Protein AF-A0A353E7Z7-F1 (afdb_monomer_lite)

Foldseek 3Di:
DAPLLLVLVQLLPPVNLVCLADDNNLVCCQPPDDPSCADDVLLLVLQFAPQDGDDPVCLQAFDDDPSNVPGGGHSVSSVSSNVNRVSNNVLVVLLQCVLAPPPRPVVSVVSCVVVVPDSAPPPDPHRPNRLLVQACHPPHPHVHVLVSLLCCLPVQLLVLLCCLQCPQLNCCQVVVPVPSHPSRRNLCRLVVSLVSLVVSVQQQQQHDPPPVNGDNCPGVLVVCVVVVVPCSVQLVVLSVQLNVLSVVCCVPVVGCVVCSNPPSSVSSSVSSVSNSVSSVVSSVVSNPDD

Sequence (290 aa):
PLDADGLATALSNSAQVAKLDGEDGIAYASGKLGQELLGFHGIEFIIFRDGQNRTIEALRGNETDEAFAGKTVTGKEELIYATAVAGDLRDKCWQMEVSWNEDAPQAHIDRVEELELPYTVNGGEKSYGQNMLLASKAGSTYATWAEVMSTILISSCQNISNEVANVKIGNPYSGDDPNYIESPYSHMSFVDFKDNIISIQNSLYGGRDENGARNENKSIIKYMKDHNYENVTALETSLKEAIAALENCQSQLGSFVGHTTDALVGTAQTKVKALDTQLTLAGNWFATQK

Radius of gyration: 21.74 Å; chains: 1; bounding box: 56×40×59 Å

pLDDT: mean 96.31, std 3.32, range [74.69, 98.94]

Secondary structure (DSSP, 8-state):
---HHHHHHHHT-HHHHHHHSSTTHHHHHHHHS-GGGSSHHHHHHHHEETTEEPPHHHHHSB--SGGGTT---BHHHHHHHHHHHHHHHHHHHHHHHHHH-TT--HHHHHHHHHTT---BGGGSS-BHHHHHHTTTSTT-S-SSHHHHHHIIIIIIIIHHHHHIIIIITHHHHHTSSTT--SSTTTT-HHHHHHHHHHHHHHHHHTS-SGGG---GGGSHHHHHHHTT-TTHHHHHHHHHHHHHHHHHHHHHHS-STT-TT-HHHHHHHHHHHHHHHHHHHHHHHHTT--

Structure (mmCIF, N/CA/C/O backbone):
data_AF-A0A353E7Z7-F1
#
_entry.id   AF-A0A353E7Z7-F1
#
loop_
_atom_site.group_PDB
_atom_site.id
_atom_site.type_symbol
_atom_site.label_atom_id
_atom_site.label_alt_id
_atom_site.label_comp_id
_atom_site.label_asym_id
_atom_site.label_entity_id
_atom_site.label_seq_id
_atom_site.pdbx_PDB_ins_code
_atom_site.Cartn_x
_atom_site.Cartn_y
_atom_site.Cartn_z
_atom_site.occupancy
_atom_site.B_iso_or_equiv
_atom_site.auth_seq_id
_atom_site.auth_comp_id
_atom_site.auth_asym_id
_atom_site.auth_atom_id
_atom_site.pdbx_PDB_model_num
ATOM 1 N N . PRO A 1 1 ? -5.725 6.416 5.449 1.00 82.12 1 PRO A N 1
ATOM 2 C CA . PRO A 1 1 ? -6.214 6.451 6.850 1.00 82.12 1 PRO A CA 1
ATOM 3 C C . PRO A 1 1 ? -7.743 6.369 6.929 1.00 82.12 1 PRO A C 1
ATOM 5 O O . PRO A 1 1 ? -8.418 6.686 5.954 1.00 82.12 1 PRO A O 1
ATOM 8 N N . LEU A 1 2 ? -8.257 5.919 8.074 1.00 94.56 2 LEU A N 1
ATOM 9 C CA . LEU A 1 2 ? -9.687 5.837 8.380 1.00 94.56 2 LEU A CA 1
ATOM 10 C C . LEU A 1 2 ? -10.268 7.229 8.678 1.00 94.56 2 LEU A C 1
ATOM 12 O O . LEU A 1 2 ? -9.681 7.976 9.458 1.00 94.56 2 LEU A O 1
ATOM 16 N N . ASP A 1 3 ? -11.452 7.534 8.142 1.00 95.06 3 ASP A N 1
ATOM 17 C CA . ASP A 1 3 ? -12.286 8.635 8.646 1.00 95.06 3 ASP A CA 1
ATOM 18 C C . ASP A 1 3 ? -13.020 8.178 9.921 1.00 95.06 3 ASP A C 1
ATOM 20 O O . ASP A 1 3 ? -14.112 7.606 9.867 1.00 95.06 3 ASP A O 1
ATOM 24 N N . ALA A 1 4 ? -12.389 8.373 11.084 1.00 95.44 4 ALA A N 1
ATOM 25 C CA . ALA A 1 4 ? -12.925 7.917 12.368 1.00 95.44 4 ALA A CA 1
ATOM 26 C C . ALA A 1 4 ? -14.226 8.646 12.757 1.00 95.44 4 ALA A C 1
ATOM 28 O O . ALA A 1 4 ? -15.137 8.028 13.315 1.00 95.44 4 ALA A O 1
ATOM 29 N N . ASP A 1 5 ? -14.362 9.930 12.416 1.00 95.62 5 ASP A N 1
ATOM 30 C CA . ASP A 1 5 ? -15.580 10.710 12.661 1.00 95.62 5 ASP A CA 1
ATOM 31 C C . ASP A 1 5 ? -16.736 10.252 11.761 1.00 95.62 5 ASP A C 1
ATOM 33 O O . ASP A 1 5 ? -17.885 10.117 12.215 1.00 95.62 5 ASP A O 1
ATOM 37 N N . GLY A 1 6 ? -16.436 9.965 10.492 1.00 96.56 6 GLY A N 1
ATOM 38 C CA . GLY A 1 6 ? -17.363 9.341 9.554 1.00 96.56 6 GLY A CA 1
ATOM 39 C C . GLY A 1 6 ? -17.794 7.954 10.013 1.00 96.56 6 GLY A C 1
ATOM 40 O O . GLY A 1 6 ? -18.990 7.648 9.987 1.00 96.56 6 GLY A O 1
ATOM 41 N N . LEU A 1 7 ? -16.863 7.141 10.524 1.00 97.75 7 LEU A N 1
ATOM 42 C CA . LEU A 1 7 ? -17.169 5.832 11.100 1.00 97.75 7 LEU A CA 1
ATOM 43 C C . LEU A 1 7 ? -18.093 5.972 12.312 1.00 97.75 7 LEU A C 1
ATOM 45 O O . LEU A 1 7 ? -19.133 5.318 12.379 1.00 97.75 7 LEU A O 1
ATOM 49 N N . ALA A 1 8 ? -17.772 6.871 13.240 1.00 97.81 8 ALA A N 1
ATOM 50 C CA . ALA A 1 8 ? -18.594 7.121 14.416 1.00 97.81 8 ALA A CA 1
ATOM 51 C C . ALA A 1 8 ? -20.014 7.579 14.040 1.00 97.81 8 ALA A C 1
ATOM 53 O O . ALA A 1 8 ? -21.009 7.153 14.636 1.00 97.81 8 ALA A O 1
ATOM 54 N N . THR A 1 9 ? -20.129 8.417 13.010 1.00 97.00 9 THR A N 1
ATOM 55 C CA . THR A 1 9 ? -21.418 8.841 12.449 1.00 97.00 9 THR A CA 1
ATOM 56 C C . THR A 1 9 ? -22.180 7.663 11.840 1.00 97.00 9 THR A C 1
ATOM 58 O O . THR A 1 9 ? -23.355 7.472 12.151 1.00 97.00 9 THR A O 1
ATOM 61 N N . ALA A 1 10 ? -21.514 6.836 11.035 1.00 96.50 10 ALA A N 1
ATOM 62 C CA . ALA A 1 10 ? -22.099 5.654 10.410 1.00 96.50 10 ALA A CA 1
ATOM 63 C C . ALA A 1 10 ? -22.615 4.632 11.439 1.00 96.50 10 ALA A C 1
ATOM 65 O O . ALA A 1 10 ? -23.737 4.143 11.302 1.00 96.50 10 ALA A O 1
ATOM 66 N N . LEU A 1 11 ? -21.827 4.330 12.476 1.00 98.00 11 LEU A N 1
ATOM 67 C CA . LEU A 1 11 ? -22.161 3.294 13.460 1.00 98.00 11 LEU A CA 1
ATOM 68 C C . LEU A 1 11 ? -23.167 3.750 14.519 1.00 98.00 11 LEU A C 1
ATOM 70 O O . LEU A 1 11 ? -23.888 2.925 15.067 1.00 98.00 11 LEU A O 1
ATOM 74 N N . SER A 1 12 ? -23.287 5.056 14.769 1.00 97.12 12 SER A N 1
ATOM 75 C CA . SER A 1 12 ? -24.351 5.593 15.635 1.00 97.12 12 SER A CA 1
ATOM 76 C C . SER A 1 12 ? -25.742 5.582 14.983 1.00 97.12 12 SER A C 1
ATOM 78 O O . SER A 1 12 ? -26.753 5.802 15.656 1.00 97.12 12 SER A O 1
ATOM 80 N N . ASN A 1 13 ? -25.823 5.303 13.679 1.00 96.94 13 ASN A N 1
ATOM 81 C CA . ASN A 1 13 ? -27.078 5.150 12.958 1.00 96.94 13 ASN A CA 1
ATOM 82 C C . ASN A 1 13 ? -27.521 3.678 12.948 1.00 96.94 13 ASN A C 1
ATOM 84 O O . ASN A 1 13 ? -27.130 2.892 12.084 1.00 96.94 13 ASN A O 1
ATOM 88 N N . SER A 1 14 ? -28.415 3.315 13.869 1.00 96.00 14 SER A N 1
ATOM 89 C CA . SER A 1 14 ? -28.907 1.936 14.011 1.00 96.00 14 SER A CA 1
ATOM 90 C C . SER A 1 14 ? -29.579 1.376 12.751 1.00 96.00 14 SER A C 1
ATOM 92 O O . SER A 1 14 ? -29.491 0.176 12.491 1.00 96.00 14 SER A O 1
ATOM 94 N N . ALA A 1 15 ? -30.213 2.220 11.930 1.00 96.00 15 ALA A N 1
ATOM 95 C CA . ALA A 1 15 ? -30.806 1.782 10.668 1.00 96.00 15 ALA A CA 1
ATOM 96 C C . ALA A 1 15 ? -29.734 1.392 9.642 1.00 96.00 15 ALA A C 1
ATOM 98 O O . ALA A 1 15 ? -29.936 0.451 8.879 1.00 96.00 15 ALA A O 1
ATOM 99 N N . GLN A 1 16 ? -28.600 2.095 9.637 1.00 96.12 16 GLN A N 1
ATOM 100 C CA . GLN A 1 16 ? -27.455 1.761 8.797 1.00 96.12 16 GLN A CA 1
ATOM 101 C C . GLN A 1 16 ? -26.751 0.497 9.292 1.00 96.12 16 GLN A C 1
ATOM 103 O O . GLN A 1 16 ? -26.474 -0.387 8.485 1.00 96.12 16 GLN A O 1
ATOM 108 N N . VAL A 1 17 ? -26.533 0.358 10.603 1.00 97.69 17 VAL A N 1
ATOM 109 C CA . VAL A 1 17 ? -25.951 -0.869 11.171 1.00 97.69 17 VAL A CA 1
ATOM 110 C C . VAL A 1 17 ? -26.818 -2.088 10.854 1.00 97.69 17 VAL A C 1
ATOM 112 O O . VAL A 1 17 ? -26.302 -3.115 10.428 1.00 97.69 17 VAL A O 1
ATOM 115 N N . ALA A 1 18 ? -28.145 -1.965 10.944 1.00 97.25 18 ALA A N 1
ATOM 116 C CA . ALA A 1 18 ? -29.062 -3.043 10.577 1.00 97.25 18 ALA A CA 1
ATOM 117 C C . ALA A 1 18 ? -28.983 -3.455 9.093 1.00 97.25 18 ALA A C 1
ATOM 119 O O . ALA A 1 18 ? -29.421 -4.547 8.750 1.00 97.25 18 ALA A O 1
ATOM 120 N N . LYS A 1 19 ? -28.461 -2.599 8.203 1.00 97.56 19 LYS A N 1
ATOM 121 C CA . LYS A 1 19 ? -28.214 -2.942 6.792 1.00 97.56 19 LYS A CA 1
ATOM 122 C C . LYS A 1 19 ? -26.870 -3.624 6.558 1.00 97.56 19 LYS A C 1
ATOM 124 O O . LYS A 1 19 ? -26.717 -4.293 5.545 1.00 97.56 19 LYS A O 1
ATOM 129 N N . LEU A 1 20 ? -25.921 -3.437 7.471 1.00 97.94 20 LEU A N 1
ATOM 130 C CA . LEU A 1 20 ? -24.639 -4.139 7.476 1.00 97.94 20 LEU A CA 1
ATOM 131 C C . LEU A 1 20 ? -24.757 -5.538 8.105 1.00 97.94 20 LEU A C 1
ATOM 133 O O . LEU A 1 20 ? -23.896 -6.379 7.870 1.00 97.94 20 LEU A O 1
ATOM 137 N N . ASP A 1 21 ? -25.803 -5.790 8.895 1.00 97.12 21 ASP A N 1
ATOM 138 C CA . ASP A 1 21 ? -26.049 -7.076 9.550 1.00 97.12 21 ASP A CA 1
ATOM 139 C C . ASP A 1 21 ? -26.735 -8.074 8.598 1.00 97.12 21 ASP A C 1
ATOM 141 O O . ASP A 1 21 ? -27.801 -7.796 8.045 1.00 97.12 21 ASP A O 1
ATOM 145 N N . GLY A 1 22 ? -26.144 -9.259 8.431 1.00 90.00 22 GLY A N 1
ATOM 146 C CA . GLY A 1 22 ? -26.704 -10.356 7.633 1.00 90.00 22 GLY A CA 1
ATOM 147 C C . GLY A 1 22 ? -26.148 -10.498 6.209 1.00 90.00 22 GLY A C 1
ATOM 148 O O . GLY A 1 22 ? -25.095 -9.966 5.867 1.00 90.00 22 GLY A O 1
ATOM 149 N N . GLU A 1 23 ? -26.855 -11.282 5.386 1.00 84.38 23 GLU A N 1
ATOM 150 C CA . GLU A 1 23 ? -26.388 -11.765 4.070 1.00 84.38 23 GLU A CA 1
ATOM 151 C C . GLU A 1 23 ? -26.101 -10.633 3.066 1.00 84.38 23 GLU A C 1
ATOM 153 O O . GLU A 1 23 ? -25.132 -10.710 2.312 1.00 84.38 23 GLU A O 1
ATOM 158 N N . ASP A 1 24 ? -26.874 -9.543 3.118 1.00 93.94 24 ASP A N 1
ATOM 159 C CA . ASP A 1 24 ? -26.710 -8.374 2.240 1.00 93.94 24 ASP A CA 1
ATOM 160 C C . ASP A 1 24 ? -25.662 -7.365 2.749 1.00 93.94 24 ASP A C 1
ATOM 162 O O . ASP A 1 24 ? -25.391 -6.358 2.087 1.00 93.94 24 ASP A O 1
ATOM 166 N N . GLY A 1 25 ? -25.057 -7.610 3.918 1.00 97.50 25 GLY A N 1
ATOM 167 C CA . GLY A 1 25 ? -24.170 -6.656 4.585 1.00 97.50 25 GLY A CA 1
ATOM 168 C C . GLY A 1 25 ? -22.959 -6.262 3.741 1.00 97.50 25 GLY A C 1
ATOM 169 O O . GLY A 1 25 ? -22.608 -5.085 3.666 1.00 97.50 25 GLY A O 1
ATOM 170 N N . ILE A 1 26 ? -22.370 -7.229 3.031 1.00 97.56 26 ILE A N 1
ATOM 171 C CA . ILE A 1 26 ? -21.227 -7.009 2.130 1.00 97.56 26 ILE A CA 1
ATOM 172 C C . ILE A 1 26 ? -21.622 -6.089 0.968 1.00 97.56 26 ILE A C 1
ATOM 174 O O . ILE A 1 26 ? -20.922 -5.120 0.671 1.00 97.56 26 ILE A O 1
ATOM 178 N N . ALA A 1 27 ? -22.770 -6.352 0.336 1.00 96.75 27 ALA A N 1
ATOM 179 C CA . ALA A 1 27 ? -23.267 -5.543 -0.774 1.00 96.75 27 ALA A CA 1
ATOM 180 C C . ALA A 1 27 ? -23.609 -4.116 -0.317 1.00 96.75 27 ALA A C 1
ATOM 182 O O . ALA A 1 27 ? -23.328 -3.145 -1.026 1.00 96.75 27 ALA A O 1
ATOM 183 N N . TYR A 1 28 ? -24.171 -3.972 0.888 1.00 97.50 28 TYR A N 1
ATOM 184 C CA . TYR A 1 28 ? -24.410 -2.661 1.479 1.00 97.50 28 TYR A CA 1
ATOM 185 C C . TYR A 1 28 ? -23.098 -1.920 1.757 1.00 97.50 28 TYR A C 1
ATOM 187 O O . TYR A 1 28 ? -22.987 -0.751 1.392 1.00 97.50 28 TYR A O 1
ATOM 195 N N . ALA A 1 29 ? -22.099 -2.585 2.349 1.00 97.44 29 ALA A N 1
ATOM 196 C CA . ALA A 1 29 ? -20.786 -1.995 2.595 1.00 97.44 29 ALA A CA 1
ATOM 197 C C . ALA A 1 29 ? -20.173 -1.464 1.290 1.00 97.44 29 ALA A C 1
ATOM 199 O O . ALA A 1 29 ? -19.931 -0.263 1.173 1.00 97.44 29 ALA A O 1
ATOM 200 N N . SER A 1 30 ? -20.050 -2.331 0.281 1.00 95.44 30 SER A N 1
ATOM 201 C CA . SER A 1 30 ? -19.449 -2.007 -1.018 1.00 95.44 30 SER A CA 1
ATOM 202 C C . SER A 1 30 ? -20.174 -0.876 -1.758 1.00 95.44 30 SER A C 1
ATOM 204 O O . SER A 1 30 ? -19.553 -0.019 -2.384 1.00 95.44 30 SER A O 1
ATOM 206 N N . GLY A 1 31 ? -21.511 -0.863 -1.701 1.00 95.25 31 GLY A N 1
ATOM 207 C CA . GLY A 1 31 ? -22.334 0.046 -2.499 1.00 95.25 31 GLY A CA 1
ATOM 208 C C . GLY A 1 31 ? -22.771 1.336 -1.802 1.00 95.25 31 GLY A C 1
ATOM 209 O O . GLY A 1 31 ? -23.352 2.200 -2.472 1.00 95.25 31 GLY A O 1
ATOM 210 N N . LYS A 1 32 ? -22.603 1.454 -0.474 1.00 96.25 32 LYS A N 1
ATOM 211 C CA . LYS A 1 32 ? -23.169 2.563 0.323 1.00 96.25 32 LYS A CA 1
ATOM 212 C C . LYS A 1 32 ? -22.214 3.206 1.317 1.00 96.25 32 LYS A C 1
ATOM 214 O O . LYS A 1 32 ? -22.482 4.345 1.698 1.00 96.25 32 LYS A O 1
ATOM 219 N N . LEU A 1 33 ? -21.148 2.535 1.746 1.00 96.25 33 LEU A N 1
ATOM 220 C CA . LEU A 1 33 ? -20.145 3.187 2.583 1.00 96.25 33 LEU A CA 1
ATOM 221 C C . LEU A 1 33 ? -19.211 4.050 1.729 1.00 96.25 33 LEU A C 1
ATOM 223 O O . LEU A 1 33 ? -18.959 3.762 0.559 1.00 96.25 33 LEU A O 1
ATOM 227 N N . GLY A 1 34 ? -18.715 5.138 2.320 1.00 94.62 34 GLY A N 1
ATOM 228 C CA . GLY A 1 34 ? -17.647 5.929 1.713 1.00 94.62 34 GLY A CA 1
ATOM 229 C C . GLY A 1 34 ? -16.343 5.130 1.666 1.00 94.62 34 GLY A C 1
ATOM 230 O O . GLY A 1 34 ? -16.116 4.273 2.516 1.00 94.62 34 GLY A O 1
ATOM 231 N N . GLN A 1 35 ? -15.475 5.434 0.697 1.00 93.31 35 GLN A N 1
ATOM 232 C CA . GLN A 1 35 ? -14.187 4.743 0.526 1.00 93.31 35 GLN A CA 1
ATOM 233 C C . GLN A 1 35 ? -13.310 4.793 1.786 1.00 93.31 35 GLN A C 1
ATOM 235 O O . GLN A 1 35 ? -12.654 3.814 2.119 1.00 93.31 35 GLN A O 1
ATOM 240 N N . GLU A 1 36 ? -13.360 5.895 2.533 1.00 94.31 36 GLU A N 1
ATOM 241 C CA . GLU A 1 36 ? -12.603 6.084 3.780 1.00 94.31 36 GLU A CA 1
ATOM 242 C C . GLU A 1 36 ? -13.131 5.236 4.952 1.00 94.31 36 GLU A C 1
ATOM 244 O O . GLU A 1 36 ? -12.485 5.172 5.995 1.00 94.31 36 GLU A O 1
ATOM 249 N N . LEU A 1 37 ? -14.278 4.563 4.779 1.00 96.81 37 LEU A N 1
ATOM 250 C CA . LEU A 1 37 ? -14.883 3.632 5.739 1.00 96.81 37 LEU A CA 1
ATOM 251 C C . LEU A 1 37 ? -14.766 2.166 5.289 1.00 96.81 37 LEU A C 1
ATOM 253 O O . LEU A 1 37 ? -15.407 1.299 5.883 1.00 96.81 37 LEU A O 1
ATOM 257 N N . LEU A 1 38 ? -14.017 1.878 4.226 1.00 96.62 38 LEU A N 1
ATOM 258 C CA . LEU A 1 38 ? -13.800 0.528 3.709 1.00 96.62 38 LEU A CA 1
ATOM 259 C C . LEU A 1 38 ? -12.337 0.100 3.888 1.00 96.62 38 LEU A C 1
ATOM 261 O O . LEU A 1 38 ? -11.459 0.888 4.237 1.00 96.62 38 LEU A O 1
ATOM 265 N N . GLY A 1 39 ? -12.073 -1.179 3.630 1.00 95.50 39 GLY A N 1
ATOM 266 C CA . GLY A 1 39 ? -10.724 -1.732 3.620 1.00 95.50 39 GLY A CA 1
ATOM 267 C C . GLY A 1 39 ? -10.106 -1.937 5.005 1.00 95.50 39 GLY A C 1
ATOM 268 O O . GLY A 1 39 ? -10.794 -2.128 6.008 1.00 95.50 39 GLY A O 1
ATOM 269 N N . PHE A 1 40 ? -8.773 -1.964 5.039 1.00 97.25 40 PHE A N 1
ATOM 270 C CA . PHE A 1 40 ? -8.005 -2.436 6.192 1.00 97.25 40 PHE A CA 1
ATOM 271 C C . PHE A 1 40 ? -8.193 -1.587 7.451 1.00 97.25 40 PHE A C 1
ATOM 273 O O . PHE A 1 40 ? -8.400 -2.154 8.517 1.00 97.25 40 PHE A O 1
ATOM 280 N N . HIS A 1 41 ? -8.152 -0.256 7.351 1.00 96.75 41 HIS A N 1
ATOM 281 C CA . HIS A 1 41 ? -8.069 0.608 8.538 1.00 96.75 41 HIS A CA 1
ATOM 282 C C . HIS A 1 41 ? -9.344 0.628 9.383 1.00 96.75 41 HIS A C 1
ATOM 284 O O . HIS A 1 41 ? -9.269 0.740 10.603 1.00 96.75 41 HIS A O 1
ATOM 290 N N . GLY A 1 42 ? -10.513 0.470 8.755 1.00 96.94 42 GLY A N 1
ATOM 291 C CA . GLY A 1 42 ? -11.764 0.289 9.488 1.00 96.94 42 GLY A CA 1
ATOM 292 C C . GLY A 1 42 ? -11.721 -0.974 10.343 1.00 96.94 42 GLY A C 1
ATOM 293 O O . GLY A 1 42 ? -11.993 -0.926 11.535 1.00 96.94 42 GLY A O 1
ATOM 294 N N . ILE A 1 43 ? -11.298 -2.097 9.757 1.00 98.25 43 ILE A N 1
ATOM 295 C CA . ILE A 1 43 ? -11.145 -3.373 10.470 1.00 98.25 43 ILE A CA 1
ATOM 296 C C . ILE A 1 43 ? -10.061 -3.257 11.551 1.00 98.25 43 ILE A C 1
ATOM 298 O O . ILE A 1 43 ? -10.265 -3.722 12.670 1.00 98.25 43 ILE A O 1
ATOM 302 N N . GLU A 1 44 ? -8.939 -2.611 11.230 1.00 98.31 44 GLU A N 1
ATOM 303 C CA . GLU A 1 44 ? -7.829 -2.346 12.144 1.00 98.31 44 GLU A CA 1
ATOM 304 C C . GLU A 1 44 ? -8.303 -1.615 13.406 1.00 98.31 44 GLU A C 1
ATOM 306 O O . GLU A 1 44 ? -8.011 -2.078 14.504 1.00 98.31 44 GLU A O 1
ATOM 311 N N . PHE A 1 45 ? -9.093 -0.545 13.266 1.00 97.81 45 PHE A N 1
ATOM 312 C CA . PHE A 1 45 ? -9.685 0.192 14.391 1.00 97.81 45 PHE A CA 1
ATOM 313 C C . PHE A 1 45 ? -10.548 -0.704 15.292 1.00 97.81 45 PHE A C 1
ATOM 315 O O . PHE A 1 45 ? -10.511 -0.602 16.522 1.00 97.81 45 PHE A O 1
ATOM 322 N N . ILE A 1 46 ? -11.339 -1.606 14.695 1.00 97.94 46 ILE A N 1
ATOM 323 C CA . ILE A 1 46 ? -12.224 -2.489 15.466 1.00 97.94 46 ILE A CA 1
ATOM 324 C C . ILE A 1 46 ? -11.435 -3.548 16.248 1.00 97.94 46 ILE A C 1
ATOM 326 O O . ILE A 1 46 ? -11.872 -3.954 17.324 1.00 97.94 46 ILE A O 1
ATOM 330 N N . ILE A 1 47 ? -10.283 -4.012 15.750 1.00 97.81 47 ILE A N 1
ATOM 331 C CA . ILE A 1 47 ? -9.565 -5.147 16.361 1.00 97.81 47 ILE A CA 1
ATOM 332 C C . ILE A 1 47 ? -8.262 -4.766 17.078 1.00 97.81 47 ILE A C 1
ATOM 334 O O . ILE A 1 47 ? -7.782 -5.562 17.887 1.00 97.81 47 ILE A O 1
ATOM 338 N N . PHE A 1 48 ? -7.721 -3.566 16.858 1.00 98.25 48 PHE A N 1
ATOM 339 C CA . PHE A 1 48 ? -6.506 -3.061 17.503 1.00 98.25 48 PHE A CA 1
ATOM 340 C C . PHE A 1 48 ? -6.732 -1.726 18.219 1.00 98.25 48 PHE A C 1
ATOM 342 O O . PHE A 1 48 ? -7.583 -0.922 17.849 1.00 98.25 48 PHE A O 1
ATOM 349 N N . ARG A 1 49 ? -5.959 -1.497 19.280 1.00 96.75 49 ARG A N 1
ATOM 350 C CA . ARG A 1 49 ? -5.856 -0.221 19.990 1.00 96.75 49 ARG A CA 1
ATOM 351 C C . ARG A 1 49 ? -4.460 -0.105 20.589 1.00 96.75 49 ARG A C 1
ATOM 353 O O . ARG A 1 49 ? -3.997 -1.047 21.231 1.00 96.75 49 ARG A O 1
ATOM 360 N N . ASP A 1 50 ? -3.806 1.034 20.385 1.00 95.06 50 ASP A N 1
ATOM 361 C CA . ASP A 1 50 ? -2.486 1.357 20.946 1.00 95.06 50 ASP A CA 1
ATOM 362 C C . ASP A 1 50 ? -1.422 0.266 20.705 1.00 95.06 50 ASP A C 1
ATOM 364 O O . ASP A 1 50 ? -0.626 -0.082 21.583 1.00 95.06 50 ASP A O 1
ATOM 368 N N . GLY A 1 51 ? -1.427 -0.324 19.507 1.00 96.50 51 GLY A N 1
ATOM 369 C CA . GLY A 1 51 ? -0.490 -1.374 19.111 1.00 96.50 51 GLY A CA 1
ATOM 370 C C . GLY A 1 51 ? -0.769 -2.748 19.720 1.00 96.50 51 GLY A C 1
ATOM 371 O O . GLY A 1 51 ? 0.099 -3.619 19.692 1.00 96.50 51 GLY A O 1
ATOM 372 N N . GLN A 1 52 ? -1.951 -2.952 20.305 1.00 97.06 52 GLN A N 1
ATOM 373 C CA . GLN A 1 52 ? -2.371 -4.210 20.919 1.00 97.06 52 GLN A CA 1
ATOM 374 C C . GLN A 1 52 ? -3.719 -4.663 20.371 1.00 97.06 52 GLN A C 1
ATOM 376 O O . GLN A 1 52 ? -4.541 -3.853 19.950 1.00 97.06 52 GLN A O 1
ATOM 381 N N . ASN A 1 53 ? -3.9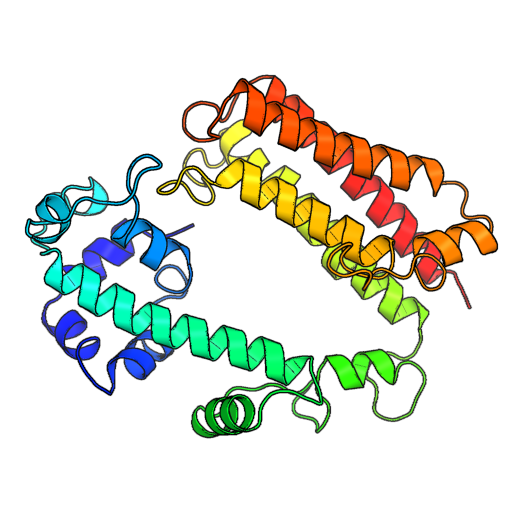84 -5.969 20.426 1.00 98.06 53 ASN A N 1
ATOM 382 C CA . ASN A 1 53 ? -5.328 -6.486 20.173 1.00 98.06 53 ASN A CA 1
ATOM 383 C C . ASN A 1 53 ? -6.313 -5.847 21.165 1.00 98.06 53 ASN A C 1
ATOM 385 O O . ASN A 1 53 ? -6.057 -5.842 22.376 1.00 98.06 53 ASN A O 1
ATOM 389 N N . ARG A 1 54 ? -7.471 -5.382 20.688 1.00 97.38 54 ARG A N 1
ATOM 390 C CA . ARG A 1 54 ? -8.562 -4.966 21.577 1.00 97.38 54 ARG A CA 1
ATOM 391 C C . ARG A 1 54 ? -9.010 -6.152 22.428 1.00 97.38 54 ARG A C 1
ATOM 393 O O . ARG A 1 54 ? -9.086 -7.295 21.974 1.00 97.38 54 ARG A O 1
ATOM 400 N N . THR A 1 55 ? -9.289 -5.886 23.701 1.00 96.81 55 THR A N 1
ATOM 401 C CA . THR A 1 55 ? -9.711 -6.935 24.635 1.00 96.81 55 THR A CA 1
ATOM 402 C C . THR A 1 55 ? -11.170 -7.324 24.395 1.00 96.81 55 THR A C 1
ATOM 404 O O . THR A 1 55 ? -11.984 -6.517 23.948 1.00 96.81 55 THR A O 1
ATOM 407 N N . ILE A 1 56 ? -11.533 -8.554 24.769 1.00 95.88 56 ILE A N 1
ATOM 408 C CA . ILE A 1 56 ? -12.936 -9.000 24.743 1.00 95.88 56 ILE A CA 1
ATOM 409 C C . ILE A 1 56 ? -13.823 -8.113 25.624 1.00 95.88 56 ILE A C 1
ATOM 411 O O . ILE A 1 56 ? -14.979 -7.887 25.285 1.00 95.88 56 ILE A O 1
ATOM 415 N N . GLU A 1 57 ? -13.297 -7.605 26.740 1.00 96.38 57 GLU A N 1
ATOM 416 C CA . GLU A 1 57 ? -14.051 -6.708 27.618 1.00 96.38 57 GLU A CA 1
ATOM 417 C C . GLU A 1 57 ? -14.349 -5.371 26.933 1.00 96.38 57 GLU A C 1
ATOM 419 O O . GLU A 1 57 ? -15.486 -4.910 26.972 1.00 96.38 57 GLU A O 1
ATOM 424 N N . ALA A 1 58 ? -13.371 -4.799 26.219 1.00 94.62 58 ALA A N 1
ATOM 425 C CA . ALA A 1 58 ? -13.583 -3.588 25.428 1.00 94.62 58 ALA A CA 1
ATOM 426 C C . ALA A 1 58 ? -14.664 -3.797 24.352 1.00 94.62 58 ALA A C 1
ATOM 428 O O . ALA A 1 58 ? -15.560 -2.972 24.221 1.00 94.62 58 ALA A O 1
ATOM 429 N N . LEU A 1 59 ? -14.642 -4.935 23.647 1.00 95.75 59 LEU A N 1
ATOM 430 C CA . LEU A 1 59 ? -15.638 -5.277 22.617 1.00 95.75 59 LEU A CA 1
ATOM 431 C C . LEU A 1 59 ? -17.022 -5.658 23.177 1.00 95.75 59 LEU A C 1
ATOM 433 O O . LEU A 1 59 ? -17.996 -5.741 22.433 1.00 95.75 59 LEU A O 1
ATOM 437 N N . ARG A 1 60 ? -17.140 -5.922 24.482 1.00 96.00 60 ARG A N 1
ATOM 438 C CA . ARG A 1 60 ? -18.442 -6.096 25.153 1.00 96.00 60 ARG A CA 1
ATOM 439 C C . ARG A 1 60 ? -19.041 -4.773 25.616 1.00 96.00 60 ARG A C 1
ATOM 441 O O . ARG A 1 60 ? -20.244 -4.720 25.866 1.00 96.00 60 ARG A O 1
ATOM 448 N N . GLY A 1 61 ? -18.204 -3.752 25.767 1.00 95.75 61 GLY A N 1
ATOM 449 C CA . GLY A 1 61 ? -18.603 -2.407 26.143 1.00 95.75 61 GLY A CA 1
ATOM 450 C C . GLY A 1 61 ? -19.060 -1.560 24.957 1.00 95.75 61 GLY A C 1
ATOM 451 O O . GLY A 1 61 ? -19.360 -2.058 23.867 1.00 95.75 61 GLY A O 1
ATOM 452 N N . ASN A 1 62 ? -19.110 -0.255 25.210 1.00 97.06 62 ASN A N 1
ATOM 453 C CA . ASN A 1 62 ? -19.282 0.761 24.178 1.00 97.06 62 ASN A CA 1
ATOM 454 C C . ASN A 1 62 ? -17.911 1.253 23.705 1.00 97.06 62 ASN A C 1
ATOM 456 O O . ASN A 1 62 ? -16.966 1.252 24.495 1.00 97.06 62 ASN A O 1
ATOM 460 N N . GLU A 1 63 ? -17.830 1.719 22.461 1.00 97.06 63 GLU A N 1
ATOM 461 C CA . GLU A 1 63 ? -16.648 2.402 21.936 1.00 97.06 63 GLU A CA 1
ATOM 462 C C . GLU A 1 63 ? -16.376 3.687 22.737 1.00 97.06 63 GLU A C 1
ATOM 464 O O . GLU A 1 63 ? -17.292 4.413 23.137 1.00 97.06 63 GLU A O 1
ATOM 469 N N . THR A 1 64 ? -15.097 3.924 23.013 1.00 96.00 64 THR A N 1
ATOM 470 C CA . THR A 1 64 ? -14.585 4.977 23.897 1.00 96.00 64 THR A CA 1
ATOM 471 C C . THR A 1 64 ? -13.634 5.951 23.210 1.00 96.00 64 THR A C 1
ATOM 473 O O . THR A 1 64 ? -13.225 6.924 23.839 1.00 96.00 64 THR A O 1
ATOM 476 N N . ASP A 1 65 ? -13.259 5.690 21.960 1.00 96.44 65 ASP A N 1
ATOM 477 C CA . ASP A 1 65 ? -12.475 6.586 21.122 1.00 96.44 65 ASP A CA 1
ATOM 478 C C . ASP A 1 65 ? -13.118 7.976 21.049 1.00 96.44 65 ASP A C 1
ATOM 480 O O . ASP A 1 65 ? -14.344 8.129 21.075 1.00 96.44 65 ASP A O 1
ATOM 484 N N . GLU A 1 66 ? -12.283 9.008 20.972 1.00 95.75 66 GLU A N 1
ATOM 485 C CA . GLU A 1 66 ? -12.731 10.397 20.997 1.00 95.75 66 GLU A CA 1
ATOM 486 C C . GLU A 1 66 ? -13.685 10.748 19.847 1.00 95.75 66 GLU A C 1
ATOM 488 O O . GLU A 1 66 ? -14.627 11.516 20.065 1.00 95.75 66 GLU A O 1
ATOM 493 N N . ALA A 1 67 ? -13.548 10.115 18.676 1.00 95.88 67 ALA A N 1
ATOM 494 C CA . ALA A 1 67 ? -14.467 10.297 17.549 1.00 95.88 67 ALA A CA 1
ATOM 495 C C . ALA A 1 67 ? -15.911 9.858 17.889 1.00 95.88 67 ALA A C 1
ATOM 497 O O . ALA A 1 67 ? -16.900 10.332 17.311 1.00 95.88 67 ALA A O 1
ATOM 498 N N . PHE A 1 68 ? -16.067 8.973 18.878 1.00 97.56 68 PHE A N 1
ATOM 499 C CA . PHE A 1 68 ? -17.350 8.462 19.361 1.00 97.56 68 PHE A CA 1
ATOM 500 C C . PHE A 1 68 ? -17.901 9.252 20.556 1.00 97.56 68 PHE A C 1
ATOM 502 O O . PHE A 1 68 ? -18.972 8.916 21.071 1.00 97.56 68 PHE A O 1
ATOM 509 N N . ALA A 1 69 ? -17.248 10.341 20.976 1.00 96.75 69 ALA A N 1
ATOM 510 C CA . ALA A 1 69 ? -17.723 11.176 22.074 1.00 96.75 69 ALA A CA 1
ATOM 511 C C . ALA A 1 69 ? -19.179 11.640 21.860 1.00 96.75 69 ALA A C 1
ATOM 513 O O . ALA A 1 69 ? -19.554 12.176 20.816 1.00 96.75 69 ALA A O 1
ATOM 514 N N . GLY A 1 70 ? -20.025 11.416 22.872 1.00 95.75 70 GLY A N 1
ATOM 515 C CA . GLY A 1 70 ? -21.455 11.747 22.826 1.00 95.75 70 GLY A CA 1
ATOM 516 C C . GLY A 1 70 ? -22.320 10.782 22.006 1.00 95.75 70 GLY A C 1
ATOM 517 O O . GLY A 1 70 ? -23.530 10.990 21.917 1.00 95.75 70 GLY A O 1
ATOM 518 N N . LYS A 1 71 ? -21.735 9.723 21.440 1.00 96.25 71 LYS A N 1
ATOM 519 C CA . LYS A 1 71 ? -22.434 8.652 20.725 1.00 96.25 71 LYS A CA 1
ATOM 520 C C . LYS A 1 71 ? -22.443 7.386 21.586 1.00 96.25 71 LYS A C 1
ATOM 522 O O . LYS A 1 71 ? -21.654 7.230 22.513 1.00 96.25 71 LYS A O 1
ATOM 527 N N . THR A 1 72 ? -23.380 6.481 21.326 1.00 96.44 72 THR A N 1
ATOM 528 C CA . THR A 1 72 ? -23.410 5.156 21.959 1.00 96.44 72 THR A CA 1
ATOM 529 C C . THR A 1 72 ? -23.356 4.125 20.855 1.00 96.44 72 THR A C 1
ATOM 531 O O . THR A 1 72 ? -24.351 3.917 20.171 1.00 96.44 72 THR A O 1
ATOM 534 N N . VAL A 1 73 ? -22.175 3.539 20.680 1.00 98.00 73 VAL A N 1
ATOM 535 C CA . VAL A 1 73 ? -21.924 2.443 19.748 1.00 98.00 73 VAL A CA 1
ATOM 536 C C . VAL A 1 73 ? -21.355 1.293 20.558 1.00 98.00 73 VAL A C 1
ATOM 538 O O . VAL A 1 73 ? -20.385 1.466 21.290 1.00 98.00 73 VAL A O 1
ATOM 541 N N . THR A 1 74 ? -21.997 0.141 20.479 1.00 97.94 74 THR A N 1
ATOM 542 C CA . THR A 1 74 ? -21.598 -1.089 21.159 1.00 97.94 74 THR A CA 1
ATOM 543 C C . THR A 1 74 ? -20.574 -1.844 20.322 1.00 97.94 74 THR A C 1
ATOM 545 O O . THR A 1 74 ? -20.633 -1.815 19.092 1.00 97.94 74 THR A O 1
ATOM 548 N N . GLY A 1 75 ? -19.716 -2.642 20.959 1.00 97.25 75 GLY A N 1
ATOM 549 C CA . GLY A 1 75 ? -18.803 -3.504 20.202 1.00 97.25 75 GLY A CA 1
ATOM 550 C C . GLY A 1 75 ? -19.514 -4.538 19.315 1.00 97.25 75 GLY A C 1
ATOM 551 O O . GLY A 1 75 ? -18.943 -5.021 18.343 1.00 97.25 75 GLY A O 1
ATOM 552 N N . LYS A 1 76 ? -20.803 -4.830 19.554 1.00 96.50 76 LYS A N 1
ATOM 553 C CA . LYS A 1 76 ? -21.617 -5.607 18.603 1.00 96.50 76 LYS A CA 1
ATOM 554 C C . LYS A 1 76 ? -21.783 -4.872 17.267 1.00 96.50 76 LYS A C 1
ATOM 556 O O . LYS A 1 76 ? -21.667 -5.500 16.220 1.00 96.50 76 LYS A O 1
ATOM 561 N N . GLU A 1 77 ? -22.081 -3.578 17.297 1.00 98.31 77 GLU A N 1
ATOM 562 C CA . GLU A 1 77 ? -22.285 -2.763 16.090 1.00 98.31 77 GLU A CA 1
ATOM 563 C C . GLU A 1 77 ? -20.966 -2.582 15.328 1.00 98.31 77 GLU A C 1
ATOM 565 O O . GLU A 1 77 ? -20.941 -2.695 14.103 1.00 98.31 77 GLU A O 1
ATOM 570 N N . GLU A 1 78 ? -19.858 -2.428 16.056 1.00 98.25 78 GLU A N 1
ATOM 571 C CA . GLU A 1 78 ? -18.505 -2.448 15.491 1.00 98.25 78 GLU A CA 1
ATOM 572 C C . GLU A 1 78 ? -18.192 -3.765 14.764 1.00 98.25 78 GLU A C 1
ATOM 574 O O . GLU A 1 78 ? -17.695 -3.756 13.638 1.00 98.25 78 GLU A O 1
ATOM 579 N N . LEU A 1 79 ? -18.518 -4.910 15.373 1.00 97.75 79 LEU A N 1
ATOM 580 C CA . LEU A 1 79 ? -18.272 -6.230 14.783 1.00 97.75 79 LEU A CA 1
ATOM 581 C C . LEU A 1 79 ? -19.169 -6.523 13.572 1.00 97.75 79 LEU A C 1
ATOM 583 O O . LEU A 1 79 ? -18.716 -7.182 12.633 1.00 97.75 79 LEU A O 1
ATOM 587 N N . ILE A 1 80 ? -20.411 -6.027 13.562 1.00 98.38 80 ILE A N 1
ATOM 588 C CA . ILE A 1 80 ? -21.289 -6.079 12.381 1.00 98.38 80 ILE A CA 1
ATOM 589 C C . ILE A 1 80 ? -20.617 -5.353 11.212 1.00 98.38 80 ILE A C 1
ATOM 591 O O . ILE A 1 80 ? -20.467 -5.919 10.128 1.00 98.38 80 ILE A O 1
ATOM 595 N N . TYR A 1 81 ? -20.145 -4.129 11.452 1.00 98.56 81 TYR A N 1
ATOM 596 C CA . TYR A 1 81 ? -19.417 -3.352 10.456 1.00 98.56 81 TYR A CA 1
ATOM 597 C C . TYR A 1 81 ? -18.139 -4.059 9.987 1.00 98.56 81 TYR A C 1
ATOM 599 O O . TYR A 1 81 ? -17.971 -4.265 8.786 1.00 98.56 81 TYR A O 1
ATOM 607 N N . ALA A 1 82 ? -17.278 -4.505 10.908 1.00 98.19 82 ALA A N 1
ATOM 608 C CA . ALA A 1 82 ? -16.026 -5.176 10.559 1.00 98.19 82 ALA A CA 1
ATOM 609 C C . ALA A 1 82 ? -16.260 -6.438 9.718 1.00 98.19 82 ALA A C 1
ATOM 611 O O . ALA A 1 82 ? -15.508 -6.700 8.784 1.00 98.19 82 ALA A O 1
ATOM 612 N N . THR A 1 83 ? -17.320 -7.198 10.011 1.00 98.12 83 THR A N 1
ATOM 613 C CA . THR A 1 83 ? -17.683 -8.402 9.249 1.00 98.12 83 THR A CA 1
ATOM 614 C C . THR A 1 83 ? -18.069 -8.056 7.811 1.00 98.12 83 THR A C 1
ATOM 616 O O . THR A 1 83 ? -17.572 -8.681 6.872 1.00 98.12 83 THR A O 1
ATOM 619 N N . ALA A 1 84 ? -18.917 -7.042 7.622 1.00 98.44 84 ALA A N 1
ATOM 620 C CA . ALA A 1 84 ? -19.338 -6.599 6.297 1.00 98.44 84 ALA A CA 1
ATOM 621 C C . ALA A 1 84 ? -18.162 -6.035 5.478 1.00 98.44 84 ALA A C 1
ATOM 623 O O . ALA A 1 84 ? -17.978 -6.410 4.318 1.00 98.44 84 ALA A O 1
ATOM 624 N N . VAL A 1 85 ? -17.325 -5.195 6.096 1.00 98.44 85 VAL A N 1
ATOM 625 C CA . VAL A 1 85 ? -16.145 -4.596 5.450 1.00 98.44 85 VAL A CA 1
ATOM 626 C C . VAL A 1 85 ? -15.073 -5.638 5.138 1.00 98.44 85 VAL A C 1
ATOM 628 O O . VAL A 1 85 ? -14.460 -5.572 4.078 1.00 98.44 85 VAL A O 1
ATOM 631 N N . ALA A 1 86 ? -14.872 -6.645 5.993 1.00 98.31 86 ALA A N 1
ATOM 632 C CA . ALA A 1 86 ? -13.970 -7.758 5.696 1.00 98.31 86 ALA A CA 1
ATOM 633 C C . ALA A 1 86 ? -14.439 -8.575 4.482 1.00 98.31 86 ALA A C 1
ATOM 635 O O . ALA A 1 86 ? -13.615 -9.030 3.687 1.00 98.31 86 ALA A O 1
ATOM 636 N N . GLY A 1 87 ? -15.754 -8.744 4.316 1.00 97.62 87 GLY A N 1
ATOM 637 C CA . GLY A 1 87 ? -16.328 -9.382 3.135 1.00 97.62 87 GLY A CA 1
ATOM 638 C C . GLY A 1 87 ? -16.102 -8.580 1.851 1.00 97.62 87 GLY A C 1
ATOM 639 O O . GLY A 1 87 ? -15.694 -9.163 0.848 1.00 97.62 87 GLY A O 1
ATOM 640 N N . ASP A 1 88 ? -16.291 -7.256 1.891 1.00 97.88 88 ASP A N 1
ATOM 641 C CA . ASP A 1 88 ? -15.978 -6.377 0.753 1.00 97.88 88 ASP A CA 1
ATOM 642 C C . ASP A 1 88 ? -14.476 -6.403 0.430 1.00 97.88 88 ASP A C 1
ATOM 644 O O . ASP A 1 88 ? -14.095 -6.624 -0.718 1.00 97.88 88 ASP A O 1
ATOM 648 N N . LEU A 1 89 ? -13.616 -6.287 1.448 1.00 98.06 89 LEU A N 1
ATOM 649 C CA . LEU A 1 89 ? -12.163 -6.347 1.287 1.00 98.06 89 LEU A CA 1
ATOM 650 C C . LEU A 1 89 ? -11.716 -7.655 0.618 1.00 98.06 89 LEU A C 1
ATOM 652 O O . LEU A 1 89 ? -10.902 -7.624 -0.305 1.00 98.06 89 LEU A O 1
ATOM 656 N N . ARG A 1 90 ? -12.278 -8.800 1.028 1.00 97.88 90 ARG A N 1
ATOM 657 C CA . ARG A 1 90 ? -12.043 -10.091 0.363 1.00 97.88 90 ARG A CA 1
ATOM 658 C C . ARG A 1 90 ? -12.426 -10.030 -1.116 1.00 97.88 90 ARG A C 1
ATOM 660 O O . ARG A 1 90 ? -11.627 -10.440 -1.956 1.00 97.88 90 ARG A O 1
ATOM 667 N N . ASP A 1 91 ? -13.614 -9.518 -1.433 1.00 98.00 91 ASP A N 1
ATOM 668 C CA . ASP A 1 91 ? -14.103 -9.435 -2.813 1.00 98.00 91 ASP A CA 1
ATOM 669 C C . ASP A 1 91 ? -13.199 -8.523 -3.674 1.00 98.00 91 ASP A C 1
ATOM 671 O O . ASP A 1 91 ? -12.920 -8.845 -4.830 1.00 98.00 91 ASP A O 1
ATOM 675 N N . LYS A 1 92 ? -12.625 -7.450 -3.103 1.00 97.75 92 LYS A N 1
ATOM 676 C CA . LYS A 1 92 ? -11.609 -6.616 -3.779 1.00 97.75 92 LYS A CA 1
ATOM 677 C C . LYS A 1 92 ? -10.261 -7.312 -3.953 1.00 97.75 92 LYS A C 1
ATOM 679 O O . LYS A 1 92 ? -9.639 -7.167 -5.006 1.00 97.75 92 LYS A O 1
ATOM 684 N N . CYS A 1 93 ? -9.808 -8.097 -2.976 1.00 98.19 93 CYS A N 1
ATOM 685 C CA . CYS A 1 93 ? -8.605 -8.919 -3.134 1.00 98.19 93 CYS A CA 1
ATOM 686 C C . CYS A 1 93 ? -8.771 -9.949 -4.260 1.00 98.19 93 CYS A C 1
ATOM 688 O O . CYS A 1 93 ? -7.851 -10.128 -5.057 1.00 98.19 93 CYS A O 1
ATOM 690 N N . TRP A 1 94 ? -9.942 -10.579 -4.370 1.00 98.44 94 TRP A N 1
ATOM 691 C CA . TRP A 1 94 ? -10.254 -11.498 -5.467 1.00 98.44 94 TRP A CA 1
ATOM 692 C C . TRP A 1 94 ? -10.352 -10.785 -6.812 1.00 98.44 94 TRP A C 1
ATOM 694 O O . TRP A 1 94 ? -9.785 -11.266 -7.787 1.00 98.44 94 TRP A O 1
ATOM 704 N N . GLN A 1 95 ? -10.971 -9.602 -6.868 1.00 97.94 95 GLN A N 1
ATOM 705 C CA . GLN A 1 95 ? -10.970 -8.776 -8.080 1.00 97.94 95 GLN A CA 1
ATOM 706 C C . GLN A 1 95 ? -9.538 -8.478 -8.546 1.00 97.94 95 GLN A C 1
ATOM 708 O O . GLN A 1 95 ? -9.231 -8.613 -9.732 1.00 97.94 95 GLN A O 1
ATOM 713 N N . MET A 1 96 ? -8.649 -8.103 -7.623 1.00 97.88 96 MET A N 1
ATOM 714 C CA . MET A 1 96 ? -7.238 -7.871 -7.927 1.00 97.88 96 MET A CA 1
ATOM 715 C C . MET A 1 96 ? -6.550 -9.149 -8.427 1.00 97.88 96 MET A C 1
ATOM 717 O O . MET A 1 96 ? -5.850 -9.094 -9.434 1.00 97.88 96 MET A O 1
ATOM 721 N N . GLU A 1 97 ? -6.757 -10.292 -7.771 1.00 98.19 97 GLU A N 1
ATOM 722 C CA . GLU A 1 97 ? -6.184 -11.571 -8.201 1.00 98.19 97 GLU A CA 1
ATOM 723 C C . GLU A 1 97 ? -6.638 -11.946 -9.615 1.00 98.19 97 GLU A C 1
ATOM 725 O O . GLU A 1 97 ? -5.793 -12.169 -10.478 1.00 98.19 97 GLU A O 1
ATOM 730 N N . VAL A 1 98 ? -7.945 -11.940 -9.881 1.00 97.94 98 VAL A N 1
ATOM 731 C CA . VAL A 1 98 ? -8.526 -12.277 -11.193 1.00 97.94 98 VAL A CA 1
ATOM 732 C C . VAL A 1 98 ? -8.055 -11.305 -12.283 1.00 97.94 98 VAL A C 1
ATOM 734 O O . VAL A 1 98 ? -7.833 -11.699 -13.427 1.00 97.94 98 VAL A O 1
ATOM 737 N N . SER A 1 99 ? -7.812 -10.038 -11.934 1.00 97.56 99 SER A N 1
ATOM 738 C CA . SER A 1 99 ? -7.282 -9.046 -12.880 1.00 97.56 99 SER A CA 1
ATOM 739 C C . SER A 1 99 ? -5.842 -9.332 -13.322 1.00 97.56 99 SER A C 1
ATOM 741 O O . SER A 1 99 ? -5.407 -8.812 -14.350 1.00 97.56 99 SER A O 1
ATOM 743 N N . TRP A 1 100 ? -5.076 -10.128 -12.574 1.00 97.19 100 TRP A N 1
ATOM 744 C CA . TRP A 1 100 ? -3.646 -10.349 -12.822 1.00 97.19 100 TRP A CA 1
ATOM 745 C C . TRP A 1 100 ? -3.277 -11.803 -13.116 1.00 97.19 100 TRP A C 1
ATOM 747 O O . TRP A 1 100 ? -2.368 -12.043 -13.911 1.00 97.19 100 TRP A O 1
ATOM 757 N N . ASN A 1 101 ? -3.959 -12.755 -12.488 1.00 95.44 101 ASN A N 1
ATOM 758 C CA . ASN A 1 101 ? -3.669 -14.178 -12.554 1.00 95.44 101 ASN A CA 1
ATOM 759 C C . ASN A 1 101 ? -4.645 -14.878 -13.510 1.00 95.44 101 ASN A C 1
ATOM 761 O O . ASN A 1 101 ? -5.821 -15.029 -13.194 1.00 95.44 101 ASN A O 1
ATOM 765 N N . GLU A 1 102 ? -4.154 -15.337 -14.665 1.00 90.19 102 GLU A N 1
ATOM 766 C CA . GLU A 1 102 ? -4.957 -16.142 -15.604 1.00 90.19 102 GLU A CA 1
ATOM 767 C C . GLU A 1 102 ? -5.413 -17.476 -14.995 1.00 90.19 102 GLU A C 1
ATOM 769 O O . GLU A 1 102 ? -6.450 -18.003 -15.384 1.00 90.19 102 GLU A O 1
ATOM 774 N N . ASP A 1 103 ? -4.660 -17.986 -14.018 1.00 94.44 103 ASP A N 1
ATOM 775 C CA . ASP A 1 103 ? -4.939 -19.227 -13.298 1.00 94.44 103 ASP A CA 1
ATOM 776 C C . ASP A 1 103 ? -5.622 -18.951 -11.943 1.00 94.44 103 ASP A C 1
ATOM 778 O O . ASP A 1 103 ? -5.461 -19.715 -10.985 1.00 94.44 103 ASP A O 1
ATOM 782 N N . ALA A 1 104 ? -6.339 -17.825 -11.814 1.00 97.12 104 ALA A N 1
ATOM 783 C CA . ALA A 1 104 ? -7.090 -17.516 -10.603 1.00 97.12 104 ALA A CA 1
ATOM 784 C C . ALA A 1 104 ? -8.091 -18.647 -10.284 1.00 97.12 104 ALA A C 1
ATOM 786 O O . ALA A 1 104 ? -8.690 -19.224 -11.198 1.00 97.12 104 ALA A O 1
ATOM 787 N N . PRO A 1 105 ? -8.309 -18.988 -9.000 1.00 98.25 105 PRO A N 1
ATOM 788 C CA . PRO A 1 105 ? -9.273 -20.019 -8.634 1.00 98.25 105 PRO A CA 1
ATOM 789 C C . PRO A 1 105 ? -10.668 -19.728 -9.203 1.00 98.25 105 PRO A C 1
ATOM 791 O O . PRO A 1 105 ? -11.178 -18.619 -9.052 1.00 98.25 105 PRO A O 1
ATOM 794 N N . GLN A 1 106 ? -11.326 -20.741 -9.782 1.00 98.06 106 GLN A N 1
ATOM 795 C CA . GLN A 1 106 ? -12.639 -20.568 -10.424 1.00 98.06 106 GLN A CA 1
ATOM 796 C C . GLN A 1 106 ? -13.677 -19.936 -9.487 1.00 98.06 106 GLN A C 1
ATOM 798 O O . GLN A 1 106 ? -14.415 -19.055 -9.899 1.00 98.06 106 GLN A O 1
ATOM 803 N N . ALA A 1 107 ? -13.676 -20.308 -8.204 1.00 98.38 107 ALA A N 1
ATOM 804 C CA . ALA A 1 107 ? -14.588 -19.725 -7.220 1.00 98.38 107 ALA A CA 1
ATOM 805 C C . ALA A 1 107 ? -14.396 -18.206 -7.033 1.00 98.38 107 ALA A C 1
ATOM 807 O O . ALA A 1 107 ? -15.349 -17.505 -6.701 1.00 98.38 107 ALA A O 1
ATOM 808 N N . HIS A 1 108 ? -13.179 -17.690 -7.228 1.00 98.44 108 HIS A N 1
ATOM 809 C CA . HIS A 1 108 ? -12.910 -16.254 -7.159 1.00 98.44 108 HIS A CA 1
ATOM 810 C C . HIS A 1 108 ? -13.392 -15.554 -8.435 1.00 98.44 108 HIS A C 1
ATOM 812 O O . HIS A 1 108 ? -13.987 -14.484 -8.339 1.00 98.44 108 HIS A O 1
ATOM 818 N N . ILE A 1 109 ? -13.200 -16.176 -9.606 1.00 97.94 109 ILE A N 1
ATOM 819 C CA . ILE A 1 109 ? -13.733 -15.691 -10.890 1.00 97.94 109 ILE A CA 1
ATOM 820 C C . ILE A 1 109 ? -15.261 -15.608 -10.821 1.00 97.94 109 ILE A C 1
ATOM 822 O O . ILE A 1 109 ? -15.818 -14.532 -11.026 1.00 97.94 109 ILE A O 1
ATOM 826 N N . ASP A 1 110 ? -15.920 -16.704 -10.434 1.00 98.38 110 ASP A N 1
ATOM 827 C CA . ASP A 1 110 ? -17.379 -16.787 -10.316 1.00 98.38 110 ASP A CA 1
ATOM 828 C C . ASP A 1 110 ? -17.921 -15.687 -9.392 1.00 98.38 110 ASP A C 1
ATOM 830 O O . ASP A 1 110 ? -18.918 -15.041 -9.708 1.00 98.38 110 ASP A O 1
ATOM 834 N N . ARG A 1 111 ? -17.239 -15.425 -8.266 1.00 97.69 111 ARG A N 1
ATOM 835 C CA . ARG A 1 111 ? -17.629 -14.359 -7.336 1.00 97.69 111 ARG A CA 1
ATOM 836 C C . ARG A 1 111 ? -17.462 -12.963 -7.936 1.00 97.69 111 ARG A C 1
ATOM 838 O O . ARG A 1 111 ? -18.324 -12.110 -7.748 1.00 97.69 111 ARG A O 1
ATOM 845 N N . VAL A 1 112 ? -16.343 -12.696 -8.603 1.00 97.75 112 VAL A N 1
ATOM 846 C CA . VAL A 1 112 ? -16.073 -11.394 -9.234 1.00 97.75 112 VAL A CA 1
ATOM 847 C C . VAL A 1 112 ? -17.104 -11.110 -10.332 1.00 97.75 112 VAL A C 1
ATOM 849 O O . VAL A 1 112 ? -17.581 -9.980 -10.435 1.00 97.75 112 VAL A O 1
ATOM 852 N N . GLU A 1 113 ? -17.495 -12.134 -11.095 1.00 96.62 113 GLU A N 1
ATOM 853 C CA . GLU A 1 113 ? -18.541 -12.053 -12.120 1.00 96.62 113 GLU A CA 1
ATOM 854 C C . GLU A 1 113 ? -19.946 -11.893 -11.529 1.00 96.62 113 GLU A C 1
ATOM 856 O O . GLU A 1 113 ? -20.701 -11.050 -12.009 1.00 96.62 113 GLU A O 1
ATOM 861 N N . GLU A 1 114 ? -20.286 -12.628 -10.463 1.00 97.00 114 GLU A N 1
ATOM 862 C CA . GLU A 1 114 ? -21.549 -12.475 -9.719 1.00 97.00 114 GLU A CA 1
ATOM 863 C C . GLU A 1 114 ? -21.759 -11.027 -9.253 1.00 97.00 114 GLU A C 1
ATOM 865 O O . GLU A 1 114 ? -22.871 -10.504 -9.295 1.00 97.00 114 GLU A O 1
ATOM 870 N N . LEU A 1 115 ? -20.677 -10.376 -8.821 1.00 95.94 115 LEU A N 1
ATOM 871 C CA . LEU A 1 115 ? -20.676 -8.991 -8.356 1.00 95.94 115 LEU A CA 1
ATOM 872 C C . LEU A 1 115 ? -20.526 -7.957 -9.479 1.00 95.94 115 LEU A C 1
ATOM 874 O O . LEU A 1 115 ? -20.476 -6.760 -9.190 1.00 95.94 115 LEU A O 1
ATOM 878 N N . GLU A 1 116 ? -20.410 -8.403 -10.732 1.00 95.44 116 GLU A N 1
ATOM 879 C CA . GLU A 1 116 ? -20.191 -7.559 -11.911 1.00 95.44 116 GLU A CA 1
ATOM 880 C C . GLU A 1 116 ? -18.972 -6.622 -11.764 1.00 95.44 116 GLU A C 1
ATOM 882 O O . GLU A 1 116 ? -18.947 -5.497 -12.274 1.00 95.44 116 GLU A O 1
ATOM 887 N N . LEU A 1 117 ? -17.935 -7.067 -11.046 1.00 95.19 117 LEU A N 1
ATOM 888 C CA . LEU A 1 117 ? -16.731 -6.272 -10.825 1.00 95.19 117 LEU A CA 1
ATOM 889 C C . LEU A 1 117 ? -15.840 -6.305 -12.077 1.00 95.19 117 LEU A C 1
ATOM 891 O O . LEU A 1 117 ? -15.495 -7.385 -12.556 1.00 95.19 117 LEU A O 1
ATOM 895 N N . PRO A 1 118 ? -15.394 -5.151 -12.608 1.00 95.12 118 PRO A N 1
ATOM 896 C CA . PRO A 1 118 ? -14.537 -5.137 -13.786 1.00 95.12 118 PRO A CA 1
ATOM 897 C C . PRO A 1 118 ? -13.140 -5.667 -13.447 1.00 95.12 118 PRO A C 1
ATOM 899 O O . PRO A 1 118 ? -12.501 -5.182 -12.513 1.00 95.12 118 PRO A O 1
ATOM 902 N N . TYR A 1 119 ? -12.645 -6.620 -14.234 1.00 95.50 119 TYR A N 1
ATOM 903 C CA . TYR A 1 119 ? -11.302 -7.196 -14.068 1.00 95.50 119 TYR A CA 1
ATOM 904 C C . TYR A 1 119 ? -10.481 -7.234 -15.371 1.00 95.50 119 TYR A C 1
ATOM 906 O O . TYR A 1 119 ? -9.388 -7.801 -15.423 1.00 95.50 119 TYR A O 1
ATOM 914 N N . THR A 1 120 ? -10.983 -6.600 -16.435 1.00 94.75 120 THR A N 1
ATOM 915 C CA . THR A 1 120 ? -10.316 -6.501 -17.739 1.00 94.75 120 THR A CA 1
ATOM 916 C C . THR A 1 120 ? -9.961 -5.059 -18.099 1.00 94.75 120 THR A C 1
ATOM 918 O O . THR A 1 120 ? -10.544 -4.090 -17.607 1.00 94.75 120 THR A O 1
ATOM 921 N N . VAL A 1 121 ? -8.976 -4.896 -18.980 1.00 92.25 121 VAL A N 1
ATOM 922 C CA . VAL A 1 121 ? -8.477 -3.581 -19.400 1.00 92.25 121 VAL A CA 1
ATOM 923 C C . VAL A 1 121 ? -9.402 -2.966 -20.452 1.00 92.25 121 VAL A C 1
ATOM 925 O O . VAL A 1 121 ? -9.726 -3.604 -21.453 1.00 92.25 121 VAL A O 1
ATOM 928 N N . ASN A 1 122 ? -9.788 -1.698 -20.255 1.00 85.75 122 ASN A N 1
ATOM 929 C CA . ASN A 1 122 ? -10.593 -0.897 -21.192 1.00 85.75 122 ASN A CA 1
ATOM 930 C C . ASN A 1 122 ? -11.911 -1.563 -21.640 1.00 85.75 122 ASN A C 1
ATOM 932 O O . ASN A 1 122 ? -12.369 -1.329 -22.757 1.00 85.75 122 ASN A O 1
ATOM 936 N N . GLY A 1 123 ? -12.505 -2.412 -20.793 1.00 81.06 123 GLY A N 1
ATOM 937 C CA . GLY A 1 123 ? -13.718 -3.168 -21.130 1.00 81.06 123 GLY A CA 1
ATOM 938 C C . GLY A 1 123 ? -13.515 -4.215 -22.233 1.00 81.06 123 GLY A C 1
ATOM 939 O O . GLY A 1 123 ? -14.488 -4.669 -22.829 1.00 81.06 123 GLY A O 1
ATOM 940 N N . GLY A 1 124 ? -12.261 -4.562 -22.542 1.00 86.88 124 GLY A N 1
ATOM 941 C CA . GLY A 1 124 ? -11.915 -5.634 -23.468 1.00 86.88 124 GLY A CA 1
ATOM 942 C C . GLY A 1 124 ? -11.923 -7.011 -22.801 1.00 86.88 124 GLY A C 1
ATOM 943 O O . GLY A 1 124 ? -12.393 -7.185 -21.683 1.00 86.88 124 GLY A O 1
ATOM 944 N N . GLU A 1 125 ? -11.348 -7.995 -23.489 1.00 89.38 125 GLU A N 1
ATOM 945 C CA . GLU A 1 125 ? -11.313 -9.399 -23.040 1.00 89.38 125 GLU A CA 1
ATOM 946 C C . GLU A 1 125 ? -10.064 -9.745 -22.215 1.00 89.38 125 GLU A C 1
ATOM 948 O O . GLU A 1 125 ? -9.920 -10.873 -21.758 1.00 89.38 125 GLU A O 1
ATOM 953 N N . LYS A 1 126 ? -9.113 -8.812 -22.078 1.00 92.75 126 LYS A N 1
ATOM 954 C CA . LYS A 1 126 ? -7.807 -9.099 -21.472 1.00 92.75 126 LYS A CA 1
ATOM 955 C C . LYS A 1 126 ? -7.754 -8.672 -20.023 1.00 92.75 126 LYS A C 1
ATOM 957 O O . LYS A 1 126 ? -8.018 -7.507 -19.722 1.00 92.75 126 LYS A O 1
ATOM 962 N N . SER A 1 127 ? -7.301 -9.580 -19.168 1.00 95.06 127 SER A N 1
ATOM 963 C CA . SER A 1 127 ? -6.829 -9.229 -17.835 1.00 95.06 127 SER A CA 1
ATOM 964 C C . SER A 1 127 ? -5.618 -8.290 -17.927 1.00 95.06 127 SER A C 1
ATOM 966 O O . SER A 1 127 ? -4.959 -8.163 -18.968 1.00 95.06 127 SER A O 1
ATOM 968 N N . TYR A 1 128 ? -5.306 -7.608 -16.831 1.00 95.94 128 TYR A N 1
ATOM 969 C CA . TYR A 1 128 ? -4.153 -6.718 -16.754 1.00 95.94 128 TYR A CA 1
ATOM 970 C C . TYR A 1 128 ? -2.831 -7.481 -16.944 1.00 95.94 128 TYR A C 1
ATOM 972 O O . TYR A 1 128 ? -1.957 -7.030 -17.690 1.00 95.94 128 TYR A O 1
ATOM 980 N N . GLY A 1 129 ? -2.721 -8.682 -16.360 1.00 95.44 129 GLY A N 1
ATOM 981 C CA . GLY A 1 129 ? -1.563 -9.567 -16.534 1.00 95.44 129 GLY A CA 1
ATOM 982 C C . GLY A 1 129 ? -1.355 -9.987 -17.994 1.00 95.44 129 GLY A C 1
ATOM 983 O O . GLY A 1 129 ? -0.264 -9.819 -18.545 1.00 95.44 129 GLY A O 1
ATOM 984 N N . GLN A 1 130 ? -2.423 -10.437 -18.664 1.00 95.12 130 GLN A N 1
ATOM 985 C CA . GLN A 1 130 ? -2.410 -10.765 -20.096 1.00 95.12 130 GLN A CA 1
ATOM 986 C C . GLN A 1 130 ? -1.974 -9.586 -20.954 1.00 95.12 130 GLN A C 1
ATOM 988 O O . GLN A 1 130 ? -1.149 -9.723 -21.860 1.00 95.12 130 GLN A O 1
ATOM 993 N N . ASN A 1 131 ? -2.555 -8.421 -20.678 1.00 95.88 131 ASN A N 1
ATOM 994 C CA . ASN A 1 131 ? -2.283 -7.205 -21.416 1.00 95.88 131 ASN A CA 1
ATOM 995 C C . ASN A 1 131 ? -0.795 -6.824 -21.338 1.00 95.88 131 ASN A C 1
ATOM 997 O O . ASN A 1 131 ? -0.188 -6.552 -22.371 1.00 95.88 131 ASN A O 1
ATOM 1001 N N . MET A 1 132 ? -0.183 -6.888 -20.151 1.00 95.75 132 MET A N 1
ATOM 1002 C CA . MET A 1 132 ? 1.253 -6.629 -19.987 1.00 95.75 132 MET A CA 1
ATOM 1003 C C . MET A 1 132 ? 2.136 -7.662 -20.699 1.00 95.75 132 MET A C 1
ATOM 1005 O O . MET A 1 132 ? 3.083 -7.287 -21.390 1.00 95.75 132 MET A O 1
ATOM 1009 N N . LEU A 1 133 ? 1.831 -8.959 -20.583 1.00 94.88 133 LEU A N 1
ATOM 1010 C CA . LEU A 1 133 ? 2.623 -10.028 -21.213 1.00 94.88 133 LEU A CA 1
ATOM 1011 C C . LEU A 1 133 ? 2.552 -10.013 -22.749 1.00 94.88 133 LEU A C 1
ATOM 1013 O O . LEU A 1 133 ? 3.448 -10.523 -23.430 1.00 94.88 133 LEU A O 1
ATOM 1017 N N . LEU A 1 134 ? 1.489 -9.432 -23.306 1.00 95.31 134 LEU A N 1
ATOM 1018 C CA . LEU A 1 134 ? 1.290 -9.275 -24.744 1.00 95.31 134 LEU A CA 1
ATOM 1019 C C . LEU A 1 134 ? 1.841 -7.956 -25.299 1.00 95.31 134 LEU A C 1
ATOM 1021 O O . LEU A 1 134 ? 1.582 -7.659 -26.465 1.00 95.31 134 LEU A O 1
ATOM 1025 N N . ALA A 1 135 ? 2.617 -7.185 -24.531 1.00 95.56 135 ALA A N 1
ATOM 1026 C CA . ALA A 1 135 ? 3.281 -5.985 -25.039 1.00 95.56 135 ALA A CA 1
ATOM 1027 C C . ALA A 1 135 ? 3.969 -6.240 -26.391 1.00 95.56 135 ALA A C 1
ATOM 1029 O O . ALA A 1 135 ? 4.555 -7.304 -26.609 1.00 95.56 135 ALA A O 1
ATOM 1030 N N . SER A 1 136 ? 3.879 -5.270 -27.310 1.00 94.12 136 SER A N 1
ATOM 1031 C CA . SER A 1 136 ? 4.290 -5.355 -28.730 1.00 94.12 136 SER A CA 1
ATOM 1032 C C . SER A 1 136 ? 3.467 -6.282 -29.642 1.00 94.12 136 SER A C 1
ATOM 1034 O O . SER A 1 136 ? 3.750 -6.375 -30.838 1.00 94.12 136 SER A O 1
ATOM 1036 N N . LYS A 1 137 ? 2.426 -6.948 -29.128 1.00 94.06 137 LYS A N 1
ATOM 1037 C CA . LYS A 1 137 ? 1.520 -7.798 -29.918 1.00 94.06 137 LYS A CA 1
ATOM 1038 C C . LYS A 1 137 ? 0.145 -7.153 -30.075 1.00 94.06 137 LYS A C 1
ATOM 1040 O O . LYS A 1 137 ? -0.284 -6.331 -29.268 1.00 94.06 137 LYS A O 1
ATOM 1045 N N . ALA A 1 138 ? -0.572 -7.564 -31.121 1.00 89.81 138 ALA A N 1
ATOM 1046 C CA . ALA A 1 138 ? -1.938 -7.116 -31.362 1.00 89.81 138 ALA A CA 1
ATOM 1047 C C . ALA A 1 138 ? -2.847 -7.422 -30.157 1.00 89.81 138 ALA A C 1
ATOM 1049 O O . ALA A 1 138 ? -2.823 -8.524 -29.605 1.00 89.81 138 ALA A O 1
ATOM 1050 N N . GLY A 1 139 ? -3.660 -6.439 -29.771 1.00 87.56 139 GLY A N 1
ATOM 1051 C CA . GLY A 1 139 ? -4.596 -6.541 -28.651 1.00 87.56 139 GLY A CA 1
ATOM 1052 C C . GLY A 1 139 ? -4.028 -6.150 -27.284 1.00 87.56 139 GLY A C 1
ATOM 1053 O O . GLY A 1 139 ? -4.808 -6.086 -26.342 1.00 87.56 139 GLY A O 1
ATOM 1054 N N . SER A 1 140 ? -2.725 -5.878 -27.162 1.00 94.06 140 SER A N 1
ATOM 1055 C CA . SER A 1 140 ? -2.147 -5.224 -25.980 1.00 94.06 140 SER A CA 1
ATOM 1056 C C . SER A 1 140 ? -2.306 -3.704 -26.068 1.00 94.06 140 SER A C 1
ATOM 1058 O O . SER A 1 140 ? -2.180 -3.129 -27.150 1.00 94.06 140 SER A O 1
ATOM 1060 N N . THR A 1 141 ? -2.529 -3.042 -24.932 1.00 94.12 141 THR A N 1
ATOM 1061 C CA . THR A 1 141 ? -2.475 -1.574 -24.829 1.00 94.12 141 THR A CA 1
ATOM 1062 C C . THR A 1 141 ? -1.046 -1.038 -24.750 1.00 94.12 141 THR A C 1
ATOM 1064 O O . THR A 1 141 ? -0.845 0.158 -24.929 1.00 94.12 141 THR A O 1
ATOM 1067 N N . TYR A 1 142 ? -0.062 -1.899 -24.480 1.00 94.69 142 TYR A N 1
ATOM 1068 C CA . TYR A 1 142 ? 1.363 -1.572 -24.514 1.00 94.69 142 TYR A CA 1
ATOM 1069 C C . TYR A 1 142 ? 1.930 -1.805 -25.911 1.00 94.69 142 TYR A C 1
ATOM 1071 O O . TYR A 1 142 ? 1.996 -2.950 -26.382 1.00 94.69 142 TYR A O 1
ATOM 1079 N N . ALA A 1 143 ? 2.360 -0.723 -26.559 1.00 93.94 143 ALA A N 1
ATOM 1080 C CA . ALA A 1 143 ? 2.953 -0.751 -27.889 1.00 93.94 143 ALA A CA 1
ATOM 1081 C C . ALA A 1 143 ? 4.382 -1.306 -27.856 1.00 93.94 143 ALA A C 1
ATOM 1083 O O . ALA A 1 143 ? 4.812 -1.961 -28.806 1.00 93.94 143 ALA A O 1
ATOM 1084 N N . THR A 1 144 ? 5.110 -1.090 -26.756 1.00 94.81 144 THR A N 1
ATOM 1085 C CA . THR A 1 144 ? 6.487 -1.575 -26.590 1.00 94.81 144 THR A CA 1
ATOM 1086 C C . THR A 1 144 ? 6.715 -2.230 -25.229 1.00 94.81 144 THR A C 1
ATOM 1088 O O . THR A 1 144 ? 5.999 -1.981 -24.262 1.00 94.81 144 THR A O 1
ATOM 1091 N N . TRP A 1 145 ? 7.751 -3.065 -25.136 1.00 94.50 145 TRP A N 1
ATOM 1092 C CA . TRP A 1 145 ? 8.201 -3.611 -23.853 1.00 94.50 145 TRP A CA 1
ATOM 1093 C C . TRP A 1 145 ? 8.798 -2.514 -22.948 1.00 94.50 145 TRP A C 1
ATOM 1095 O O . TRP A 1 145 ? 8.688 -2.595 -21.725 1.00 94.50 145 TRP A O 1
ATOM 1105 N N . ALA A 1 146 ? 9.383 -1.464 -23.539 1.00 94.69 146 ALA A N 1
ATOM 1106 C CA . ALA A 1 146 ? 9.925 -0.319 -22.813 1.00 94.69 146 ALA A CA 1
ATOM 1107 C C . ALA A 1 146 ? 8.823 0.452 -22.064 1.00 94.69 146 ALA A C 1
ATOM 1109 O O . ALA A 1 146 ? 9.023 0.829 -20.914 1.00 94.69 146 ALA A O 1
ATOM 1110 N N . GLU A 1 147 ? 7.631 0.601 -22.654 1.00 95.00 147 GLU A N 1
ATOM 1111 C CA . GLU A 1 147 ? 6.464 1.193 -21.977 1.00 95.00 147 GLU A CA 1
ATOM 1112 C C . GLU A 1 147 ? 6.014 0.381 -20.753 1.00 95.00 147 GLU A C 1
ATOM 1114 O O . GLU A 1 147 ? 5.635 0.962 -19.732 1.00 95.00 147 GLU A O 1
ATOM 1119 N N . VAL A 1 148 ? 6.096 -0.954 -20.816 1.00 96.25 148 VAL A N 1
ATOM 1120 C CA . VAL A 1 148 ? 5.839 -1.811 -19.645 1.00 96.25 148 VAL A CA 1
ATOM 1121 C C . VAL A 1 148 ? 6.865 -1.522 -18.551 1.00 96.25 148 VAL A C 1
ATOM 1123 O O . VAL A 1 148 ? 6.488 -1.321 -17.398 1.00 96.25 148 VAL A O 1
ATOM 1126 N N . MET A 1 149 ? 8.152 -1.428 -18.897 1.00 96.88 149 MET A N 1
ATOM 1127 C CA . MET A 1 149 ? 9.200 -1.110 -17.919 1.00 96.88 149 MET A CA 1
ATOM 1128 C C . MET A 1 149 ? 9.029 0.285 -17.314 1.00 96.88 149 MET A C 1
ATOM 1130 O O . MET A 1 149 ? 9.170 0.440 -16.103 1.00 96.88 149 MET A O 1
ATOM 1134 N N . SER A 1 150 ? 8.676 1.292 -18.116 1.00 95.25 150 SER A N 1
ATOM 1135 C CA . SER A 1 150 ? 8.366 2.631 -17.608 1.00 95.25 150 SER A CA 1
ATOM 1136 C C . SER A 1 150 ? 7.140 2.625 -16.695 1.00 95.25 150 SER A C 1
ATOM 1138 O O . SER A 1 150 ? 7.156 3.315 -15.681 1.00 95.25 150 SER A O 1
ATOM 1140 N N . THR A 1 151 ? 6.118 1.814 -16.983 1.00 96.25 151 THR A N 1
ATOM 1141 C CA . THR A 1 151 ? 4.961 1.657 -16.085 1.00 96.25 151 THR A CA 1
ATOM 1142 C C . THR A 1 151 ? 5.391 1.080 -14.738 1.00 96.25 151 THR A C 1
ATOM 1144 O O . THR A 1 151 ? 5.085 1.663 -13.702 1.00 96.25 151 THR A O 1
ATOM 1147 N N . ILE A 1 152 ? 6.156 -0.017 -14.746 1.00 98.00 152 ILE A N 1
ATOM 1148 C CA . ILE A 1 152 ? 6.640 -0.662 -13.518 1.00 98.00 152 ILE A CA 1
ATOM 1149 C C . ILE A 1 152 ? 7.518 0.302 -12.710 1.00 98.00 152 ILE A C 1
ATOM 1151 O O . ILE A 1 152 ? 7.341 0.442 -11.504 1.00 98.00 152 ILE A O 1
ATOM 1155 N N . LEU A 1 153 ? 8.461 0.993 -13.355 1.00 98.44 153 LEU A N 1
ATOM 1156 C CA . LEU A 1 153 ? 9.436 1.823 -12.647 1.00 98.44 153 LEU A CA 1
ATOM 1157 C C . LEU A 1 153 ? 8.877 3.177 -12.213 1.00 98.44 153 LEU A C 1
ATOM 1159 O O . LEU A 1 153 ? 9.133 3.580 -11.083 1.00 98.44 153 LEU A O 1
ATOM 1163 N N . ILE A 1 154 ? 8.131 3.870 -13.075 1.00 97.75 154 ILE A N 1
ATOM 1164 C CA . ILE A 1 154 ? 7.640 5.229 -12.811 1.00 97.75 154 ILE A CA 1
ATOM 1165 C C . ILE A 1 154 ? 6.258 5.182 -12.163 1.00 97.75 154 ILE A C 1
ATOM 1167 O O . ILE A 1 154 ? 6.066 5.642 -11.043 1.00 97.75 154 ILE A O 1
ATOM 1171 N N . SER A 1 155 ? 5.282 4.581 -12.839 1.00 96.38 155 SER A N 1
ATOM 1172 C CA . SER A 1 155 ? 3.893 4.600 -12.369 1.00 96.38 155 SER A CA 1
ATOM 1173 C C . SER A 1 155 ? 3.636 3.688 -11.164 1.00 96.38 155 SER A C 1
ATOM 1175 O O . SER A 1 155 ? 2.606 3.848 -10.511 1.00 96.38 155 SER A O 1
ATOM 1177 N N . SER A 1 156 ? 4.550 2.761 -10.850 1.00 97.50 156 SER A N 1
ATOM 1178 C CA . SER A 1 156 ? 4.427 1.851 -9.702 1.00 97.50 156 SER A CA 1
ATOM 1179 C C . SER A 1 156 ? 5.540 2.038 -8.665 1.00 97.50 156 SER A C 1
ATOM 1181 O O . SER A 1 156 ? 5.271 2.576 -7.594 1.00 97.50 156 SER A O 1
ATOM 1183 N N . CYS A 1 157 ? 6.785 1.629 -8.942 1.00 98.75 157 CYS A N 1
ATOM 1184 C CA . CYS A 1 157 ? 7.858 1.646 -7.939 1.00 98.75 157 CYS A CA 1
ATOM 1185 C C . CYS A 1 157 ? 8.207 3.059 -7.445 1.00 98.75 157 CYS A C 1
ATOM 1187 O O . CYS A 1 157 ? 8.328 3.279 -6.242 1.00 98.75 157 CYS A O 1
ATOM 1189 N N . GLN A 1 158 ? 8.389 4.013 -8.359 1.00 98.62 158 GLN A N 1
ATOM 1190 C CA . GLN A 1 158 ? 8.671 5.406 -8.011 1.00 98.62 158 GLN A CA 1
ATOM 1191 C C . GLN A 1 158 ? 7.479 6.018 -7.274 1.00 98.62 158 GLN A C 1
ATOM 1193 O O . GLN A 1 158 ? 7.676 6.601 -6.217 1.00 98.62 158 GLN A O 1
ATOM 1198 N N . ASN A 1 159 ? 6.253 5.805 -7.760 1.00 98.38 159 ASN A N 1
ATOM 1199 C CA . ASN A 1 159 ? 5.044 6.307 -7.108 1.00 98.38 159 ASN A CA 1
ATOM 1200 C C . ASN A 1 159 ? 4.947 5.878 -5.630 1.00 98.38 159 ASN A C 1
ATOM 1202 O O . ASN A 1 159 ? 4.838 6.736 -4.758 1.00 98.38 159 ASN A O 1
ATOM 1206 N N . ILE A 1 160 ? 5.106 4.585 -5.319 1.00 98.69 160 ILE A N 1
ATOM 1207 C CA . ILE A 1 160 ? 5.050 4.132 -3.918 1.00 98.69 160 ILE A CA 1
ATOM 1208 C C . ILE A 1 160 ? 6.247 4.631 -3.088 1.00 98.69 160 ILE A C 1
ATOM 1210 O O . ILE A 1 160 ? 6.088 4.967 -1.917 1.00 98.69 160 ILE A O 1
ATOM 1214 N N . SER A 1 161 ? 7.442 4.759 -3.682 1.00 98.75 161 SER A N 1
ATOM 1215 C CA . SER A 1 161 ? 8.590 5.390 -3.010 1.00 98.75 161 SER A CA 1
ATOM 1216 C C . SER A 1 161 ? 8.295 6.855 -2.667 1.00 98.75 161 SER A C 1
ATOM 1218 O O . SER A 1 161 ? 8.605 7.320 -1.568 1.00 98.75 161 SER A O 1
ATOM 1220 N N . ASN A 1 162 ? 7.672 7.588 -3.590 1.00 98.56 162 ASN A N 1
ATOM 1221 C CA . ASN A 1 162 ? 7.276 8.974 -3.400 1.00 98.56 162 ASN A CA 1
ATOM 1222 C C . ASN A 1 162 ? 6.202 9.112 -2.320 1.00 98.56 162 ASN A C 1
ATOM 1224 O O . ASN A 1 162 ? 6.334 9.957 -1.438 1.00 98.56 162 ASN A O 1
ATOM 1228 N N . GLU A 1 163 ? 5.182 8.256 -2.358 1.00 98.31 163 GLU A N 1
ATOM 1229 C CA . GLU A 1 163 ? 4.093 8.226 -1.386 1.00 98.31 163 GLU A CA 1
ATOM 1230 C C . GLU A 1 163 ? 4.623 7.970 0.030 1.00 98.31 163 GLU A C 1
ATOM 1232 O O . GLU A 1 163 ? 4.321 8.734 0.948 1.00 98.31 163 GLU A O 1
ATOM 1237 N N . VAL A 1 164 ? 5.491 6.966 0.212 1.00 98.56 164 VAL A N 1
ATOM 1238 C CA . VAL A 1 164 ? 6.119 6.691 1.514 1.00 98.56 164 VAL A CA 1
ATOM 1239 C C . VAL A 1 164 ? 6.896 7.913 2.010 1.00 98.56 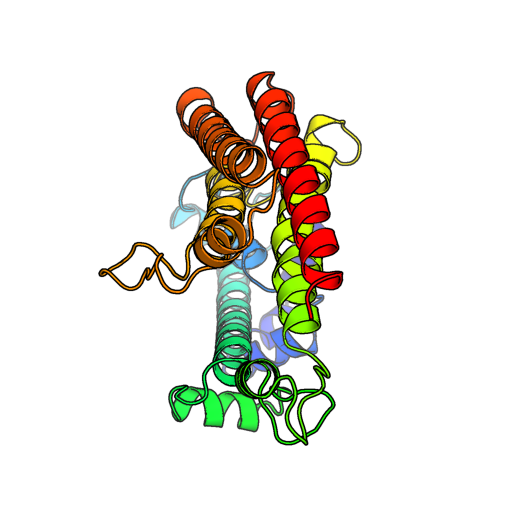164 VAL A C 1
ATOM 1241 O O . VAL A 1 164 ? 6.736 8.326 3.158 1.00 98.56 164 VAL A O 1
ATOM 1244 N N . ALA A 1 165 ? 7.712 8.532 1.154 1.00 98.50 165 ALA A N 1
ATOM 1245 C CA . ALA A 1 165 ? 8.543 9.665 1.546 1.00 98.50 165 ALA A CA 1
ATOM 1246 C C . ALA A 1 165 ? 7.758 10.954 1.827 1.00 98.50 165 ALA A C 1
ATOM 1248 O O . ALA A 1 165 ? 8.055 11.663 2.791 1.00 98.50 165 ALA A O 1
ATOM 1249 N N . ASN A 1 166 ? 6.825 11.316 0.953 1.00 97.69 166 ASN A N 1
ATOM 1250 C CA . ASN A 1 166 ? 6.223 12.647 0.934 1.00 97.69 166 ASN A CA 1
ATOM 1251 C C . ASN A 1 166 ? 4.840 12.684 1.568 1.00 97.69 166 ASN A C 1
ATOM 1253 O O . ASN A 1 166 ? 4.469 13.729 2.080 1.00 97.69 166 ASN A O 1
ATOM 1257 N N . VAL A 1 167 ? 4.115 11.566 1.573 1.00 96.75 167 VAL A N 1
ATOM 1258 C CA . VAL A 1 167 ? 2.755 11.497 2.111 1.00 96.75 167 VAL A CA 1
ATOM 1259 C C . VAL A 1 167 ? 2.773 10.787 3.461 1.00 96.75 167 VAL A C 1
ATOM 1261 O O . VAL A 1 167 ? 2.545 11.429 4.482 1.00 96.75 167 VAL A O 1
ATOM 1264 N N . LYS A 1 168 ? 3.136 9.497 3.496 1.00 97.25 168 LYS A N 1
ATOM 1265 C CA . LYS A 1 168 ? 3.023 8.666 4.710 1.00 97.25 168 LYS A CA 1
ATOM 1266 C C . LYS A 1 168 ? 3.980 9.087 5.826 1.00 97.25 168 LYS A C 1
ATOM 1268 O O . LYS A 1 168 ? 3.584 9.161 6.983 1.00 97.25 168 LYS A O 1
ATOM 1273 N N . ILE A 1 169 ? 5.238 9.373 5.483 1.00 97.69 169 ILE A N 1
ATOM 1274 C CA . ILE A 1 169 ? 6.210 9.957 6.419 1.00 97.69 169 ILE A CA 1
ATOM 1275 C C . ILE A 1 169 ? 6.141 11.481 6.372 1.00 97.69 169 ILE A C 1
ATOM 1277 O O . ILE A 1 169 ? 6.233 12.138 7.405 1.00 97.69 169 ILE A O 1
ATOM 1281 N N . GLY A 1 170 ? 6.024 12.044 5.167 1.00 96.88 170 GLY A N 1
ATOM 1282 C CA . GLY A 1 170 ? 6.189 13.475 4.946 1.00 96.88 170 GLY A CA 1
ATOM 1283 C C . GLY A 1 170 ? 5.154 14.324 5.660 1.00 96.88 170 GLY A C 1
ATOM 1284 O O . GLY A 1 170 ? 5.569 15.211 6.401 1.00 96.88 170 GLY A O 1
ATOM 1285 N N . ASN A 1 171 ? 3.862 14.023 5.505 1.00 96.25 171 ASN A N 1
ATOM 1286 C CA . ASN A 1 171 ? 2.809 14.846 6.096 1.00 96.25 171 ASN A CA 1
ATOM 1287 C C . ASN A 1 171 ? 2.892 14.892 7.634 1.00 96.25 171 ASN A C 1
ATO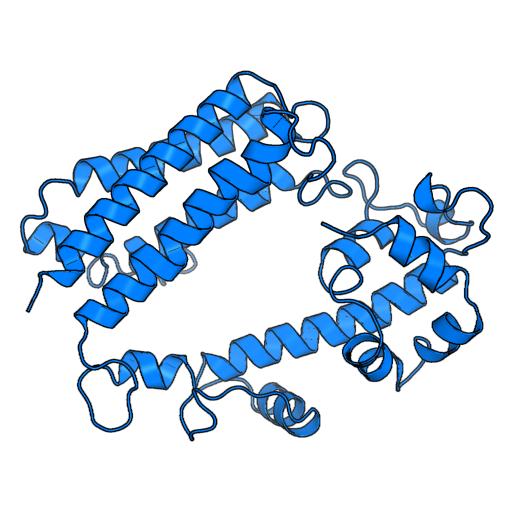M 1289 O O . ASN A 1 171 ? 2.860 16.001 8.180 1.00 96.25 171 ASN A O 1
ATOM 1293 N N . PRO A 1 172 ? 3.081 13.761 8.355 1.00 94.88 172 PRO A N 1
ATOM 1294 C CA . PRO A 1 172 ? 3.212 13.821 9.808 1.00 94.88 172 PRO A CA 1
ATOM 1295 C C . PRO A 1 172 ? 4.533 14.436 10.272 1.00 94.88 172 PRO A C 1
ATOM 1297 O O . PRO A 1 172 ? 4.563 15.124 11.289 1.00 94.88 172 PRO A O 1
ATOM 1300 N N . TYR A 1 173 ? 5.629 14.204 9.539 1.00 94.38 173 TYR A N 1
ATOM 1301 C CA . TYR A 1 173 ? 6.956 14.713 9.898 1.00 94.38 173 TYR A CA 1
ATOM 1302 C C . TYR A 1 173 ? 7.071 16.234 9.713 1.00 94.38 173 TYR A C 1
ATOM 1304 O O . TYR A 1 173 ? 7.692 16.907 10.536 1.00 94.38 173 TYR A O 1
ATOM 1312 N N . SER A 1 174 ? 6.503 16.791 8.636 1.00 93.81 174 SER A N 1
ATOM 1313 C CA . SER A 1 174 ? 6.509 18.240 8.380 1.00 93.81 174 SER A CA 1
ATOM 1314 C C . SER A 1 174 ? 5.503 18.997 9.246 1.00 93.81 174 SER A C 1
ATOM 1316 O O . SER A 1 174 ? 5.693 20.186 9.504 1.00 93.81 174 SER A O 1
ATOM 1318 N N . GLY A 1 175 ? 4.451 18.308 9.695 1.00 91.19 175 GLY A N 1
ATOM 1319 C CA . GLY A 1 175 ? 3.301 18.904 10.361 1.00 91.19 175 GLY A CA 1
ATOM 1320 C C . GLY A 1 175 ? 2.232 19.431 9.398 1.00 91.19 175 GLY A C 1
ATOM 1321 O O . GLY A 1 175 ? 1.330 20.130 9.855 1.00 91.19 175 GLY A O 1
ATOM 1322 N N . ASP A 1 176 ? 2.317 19.110 8.100 1.00 92.56 176 ASP A N 1
ATOM 1323 C CA . ASP A 1 176 ? 1.292 19.476 7.109 1.00 92.56 176 ASP A CA 1
ATOM 1324 C C . ASP A 1 176 ? -0.034 18.748 7.380 1.00 92.56 176 ASP A C 1
ATOM 1326 O O . ASP A 1 176 ? -1.102 19.353 7.298 1.00 92.56 176 ASP A O 1
ATOM 1330 N N . ASP A 1 177 ? 0.043 17.468 7.760 1.00 90.38 177 ASP A N 1
ATOM 1331 C CA . ASP A 1 177 ? -1.074 16.707 8.326 1.00 90.38 177 ASP A CA 1
ATOM 1332 C C . ASP A 1 177 ? -0.544 15.738 9.404 1.00 90.38 177 ASP A C 1
ATOM 1334 O O . ASP A 1 177 ? -0.191 14.592 9.104 1.00 90.38 177 ASP A O 1
ATOM 1338 N N . PRO A 1 178 ? -0.449 16.195 10.670 1.00 88.44 178 PRO A N 1
ATOM 1339 C CA . PRO A 1 178 ? 0.064 15.398 11.786 1.00 88.44 178 PRO A CA 1
ATOM 1340 C C . PRO A 1 178 ? -0.740 14.125 12.071 1.00 88.44 178 PRO A C 1
ATOM 1342 O O . PRO A 1 178 ? -0.209 13.204 12.692 1.00 88.44 178 PRO A O 1
ATOM 1345 N N . ASN A 1 179 ? -2.004 14.082 11.639 1.00 85.75 179 ASN A N 1
ATOM 1346 C CA . ASN A 1 179 ? -2.932 12.993 11.930 1.00 85.75 179 ASN A CA 1
ATOM 1347 C C . ASN A 1 179 ? -2.992 11.955 10.798 1.00 85.75 179 ASN A C 1
ATOM 1349 O O . ASN A 1 179 ? -3.615 10.906 10.969 1.00 85.75 179 ASN A O 1
ATOM 1353 N N . TYR A 1 180 ? -2.308 12.193 9.671 1.00 89.62 180 TYR A N 1
ATOM 1354 C CA . TYR A 1 180 ? -2.156 11.227 8.581 1.00 89.62 180 TYR A CA 1
ATOM 1355 C C . TYR A 1 180 ? -1.165 10.113 8.959 1.00 89.62 180 TYR A C 1
ATOM 1357 O O . TYR A 1 180 ? -0.089 9.973 8.383 1.00 89.62 180 TYR A O 1
ATOM 1365 N N . ILE A 1 181 ? -1.490 9.316 9.973 1.00 93.75 181 ILE A N 1
ATOM 1366 C CA . ILE A 1 181 ? -0.646 8.202 10.407 1.00 93.75 181 ILE A CA 1
ATOM 1367 C C . ILE A 1 181 ? -1.212 6.908 9.826 1.00 93.75 181 ILE A C 1
ATOM 1369 O O . ILE A 1 181 ? -2.347 6.536 10.107 1.00 93.75 181 ILE A O 1
ATOM 1373 N N . GLU A 1 182 ? -0.413 6.230 9.003 1.00 93.38 182 GLU A N 1
ATOM 1374 C CA . GLU A 1 182 ? -0.737 4.903 8.469 1.00 93.38 182 GLU A CA 1
ATOM 1375 C C . GLU A 1 182 ? -0.683 3.854 9.585 1.00 93.38 182 GLU A C 1
ATOM 1377 O O . GLU A 1 182 ? 0.262 3.838 10.375 1.00 93.38 182 GLU A O 1
ATOM 1382 N N . SER A 1 183 ? -1.676 2.968 9.638 1.00 96.12 183 SER A N 1
ATOM 1383 C CA . SER A 1 183 ? -1.795 1.900 10.641 1.00 96.12 183 SER A CA 1
ATOM 1384 C C . SER A 1 183 ? -1.617 2.366 12.101 1.00 96.12 183 SER A C 1
ATOM 1386 O O . SER A 1 183 ? -0.784 1.823 12.846 1.00 96.12 183 SER A O 1
ATOM 1388 N N . PRO A 1 184 ? -2.356 3.412 12.532 1.00 95.94 184 PRO A N 1
ATOM 1389 C CA . PRO A 1 184 ? -2.132 4.059 13.819 1.00 95.94 184 PRO A CA 1
ATOM 1390 C C . PRO A 1 184 ? -2.658 3.229 14.992 1.00 95.94 184 PRO A C 1
ATOM 1392 O O . PRO A 1 184 ? -2.220 3.432 16.117 1.00 95.94 184 PRO A O 1
ATOM 1395 N N . TYR A 1 185 ? -3.577 2.289 14.763 1.00 97.12 185 TYR A N 1
ATOM 1396 C CA . TYR A 1 185 ? -4.204 1.514 15.837 1.00 97.12 185 TYR A CA 1
ATOM 1397 C C . TYR A 1 185 ? -3.400 0.257 16.169 1.00 97.12 185 TYR A C 1
ATOM 1399 O O . TYR A 1 185 ? -3.320 -0.146 17.331 1.00 97.12 185 TYR A O 1
ATOM 1407 N N . SER A 1 186 ? -2.761 -0.335 15.158 1.00 97.81 186 SER A N 1
ATOM 1408 C CA . SER A 1 186 ? -1.892 -1.509 15.282 1.00 97.81 186 SER A CA 1
ATOM 1409 C C . SER A 1 186 ? -0.408 -1.173 15.482 1.00 97.81 186 SER A C 1
ATOM 1411 O O . SER A 1 186 ? 0.366 -2.068 15.813 1.00 97.81 186 SER A O 1
ATOM 1413 N N . HIS A 1 187 ? -0.006 0.097 15.336 1.00 97.50 187 HIS A N 1
ATOM 1414 C CA . HIS A 1 187 ? 1.393 0.556 15.410 1.00 97.50 187 HIS A CA 1
ATOM 1415 C C . HIS A 1 187 ? 2.315 -0.107 14.367 1.00 97.50 187 HIS A C 1
ATOM 1417 O O . HIS A 1 187 ? 3.501 -0.329 14.617 1.00 97.50 187 HIS A O 1
ATOM 1423 N N . MET A 1 188 ? 1.783 -0.398 13.177 1.00 97.44 188 MET A N 1
ATOM 1424 C CA . MET A 1 188 ? 2.501 -1.131 12.125 1.00 97.44 188 MET A CA 1
ATOM 1425 C C . MET A 1 188 ? 3.141 -0.242 11.052 1.00 97.44 188 MET A C 1
ATOM 1427 O O . MET A 1 188 ? 3.776 -0.765 10.140 1.00 97.44 188 MET A O 1
ATOM 1431 N N . SER A 1 189 ? 3.092 1.087 11.185 1.00 97.88 189 SER A N 1
ATOM 1432 C CA . SER A 1 189 ? 3.508 2.019 10.123 1.00 97.88 189 SER A CA 1
ATOM 1433 C C . SER A 1 189 ? 4.915 1.747 9.573 1.00 97.88 189 SER A C 1
ATOM 1435 O O . SER A 1 189 ? 5.106 1.701 8.363 1.00 97.88 189 SER A O 1
ATOM 1437 N N . PHE A 1 190 ? 5.923 1.514 10.428 1.00 98.44 190 PHE A N 1
ATOM 1438 C CA . PHE A 1 190 ? 7.282 1.223 9.941 1.00 98.44 190 PHE A CA 1
ATOM 1439 C C . PHE A 1 190 ? 7.386 -0.114 9.202 1.00 98.44 190 PHE A C 1
ATOM 1441 O O . PHE A 1 190 ? 8.213 -0.239 8.297 1.00 98.44 190 PHE A O 1
ATOM 1448 N N . VAL A 1 191 ? 6.560 -1.097 9.568 1.00 98.25 191 VAL A N 1
ATOM 1449 C CA . VAL A 1 191 ? 6.459 -2.359 8.828 1.00 98.25 191 VAL A CA 1
ATOM 1450 C C . VAL A 1 191 ? 5.853 -2.087 7.457 1.00 98.25 191 VAL A C 1
ATOM 1452 O O . VAL A 1 191 ? 6.469 -2.455 6.462 1.00 98.25 191 VAL A O 1
ATOM 1455 N N . ASP A 1 192 ? 4.752 -1.340 7.390 1.00 98.19 192 ASP A N 1
ATOM 1456 C CA . ASP A 1 192 ? 4.083 -1.004 6.129 1.00 98.19 192 ASP A CA 1
ATOM 1457 C C . ASP A 1 192 ? 5.003 -0.225 5.180 1.00 98.19 192 ASP A C 1
ATOM 1459 O O . ASP A 1 192 ? 5.127 -0.554 3.998 1.00 98.19 192 ASP A O 1
ATOM 1463 N N . PHE A 1 193 ? 5.714 0.782 5.700 1.00 98.62 193 PHE A N 1
ATOM 1464 C CA . PHE A 1 193 ? 6.661 1.577 4.914 1.00 98.62 193 PHE A CA 1
ATOM 1465 C C . PHE A 1 193 ? 7.792 0.702 4.378 1.00 98.62 193 PHE A C 1
ATOM 1467 O O . PHE A 1 193 ? 8.178 0.823 3.215 1.00 98.62 193 PHE A O 1
ATOM 1474 N N . LYS A 1 194 ? 8.329 -0.196 5.208 1.00 98.62 194 LYS A N 1
ATOM 1475 C CA . LYS A 1 194 ? 9.391 -1.115 4.796 1.00 98.62 194 LYS A CA 1
ATOM 1476 C C . LYS A 1 194 ? 8.888 -2.100 3.745 1.00 98.62 194 LYS A C 1
ATOM 1478 O O . LYS A 1 194 ? 9.571 -2.292 2.742 1.00 98.62 194 LYS A O 1
ATOM 1483 N N . ASP A 1 195 ? 7.701 -2.667 3.924 1.00 98.50 195 ASP A N 1
ATOM 1484 C CA . ASP A 1 195 ? 7.106 -3.622 2.989 1.00 98.50 195 ASP A CA 1
ATOM 1485 C C . ASP A 1 195 ? 6.795 -2.967 1.635 1.00 98.50 195 ASP A C 1
ATOM 1487 O O . ASP A 1 195 ? 6.994 -3.581 0.584 1.00 98.50 195 ASP A O 1
ATOM 1491 N N . ASN A 1 196 ? 6.429 -1.680 1.628 1.00 98.75 196 ASN A N 1
ATOM 1492 C CA . ASN A 1 196 ? 6.339 -0.877 0.406 1.00 98.75 196 ASN A CA 1
ATOM 1493 C C . ASN A 1 196 ? 7.689 -0.819 -0.343 1.00 98.75 196 ASN A C 1
ATOM 1495 O O . ASN A 1 196 ? 7.727 -1.032 -1.557 1.00 98.75 196 ASN A O 1
ATOM 1499 N N . ILE A 1 197 ? 8.813 -0.619 0.354 1.00 98.81 197 ILE A N 1
ATOM 1500 C CA . ILE A 1 197 ? 10.146 -0.609 -0.278 1.00 98.81 197 ILE A CA 1
ATOM 1501 C C . ILE A 1 197 ? 10.628 -2.025 -0.649 1.00 98.81 197 ILE A C 1
ATOM 1503 O O . ILE A 1 197 ? 11.265 -2.218 -1.688 1.00 98.81 197 ILE A O 1
ATOM 1507 N N . ILE A 1 198 ? 10.282 -3.051 0.130 1.00 98.50 198 ILE A N 1
ATOM 1508 C CA . ILE A 1 198 ? 10.544 -4.456 -0.222 1.00 98.50 198 ILE A CA 1
ATOM 1509 C C . ILE A 1 198 ? 9.771 -4.850 -1.492 1.00 98.50 198 ILE A C 1
ATOM 1511 O O . ILE A 1 198 ? 10.304 -5.578 -2.330 1.00 98.50 198 ILE A O 1
ATOM 1515 N N . SER A 1 199 ? 8.561 -4.328 -1.708 1.00 98.56 199 SER A N 1
ATOM 1516 C CA . SER A 1 199 ? 7.817 -4.522 -2.962 1.00 98.56 199 SER A CA 1
ATOM 1517 C C . SER A 1 199 ? 8.593 -4.002 -4.185 1.00 98.56 199 SER A C 1
ATOM 1519 O O . SER A 1 199 ? 8.686 -4.684 -5.215 1.00 98.56 199 SER A O 1
ATOM 1521 N N . ILE A 1 200 ? 9.262 -2.849 -4.052 1.00 98.81 200 ILE A N 1
ATOM 1522 C CA . ILE A 1 200 ? 10.177 -2.321 -5.079 1.00 98.81 200 ILE A CA 1
ATOM 1523 C C . ILE A 1 200 ? 11.349 -3.283 -5.296 1.00 98.81 200 ILE A C 1
ATOM 1525 O O . ILE A 1 200 ? 11.670 -3.610 -6.439 1.00 98.81 200 ILE A O 1
ATOM 1529 N N . GLN A 1 201 ? 11.967 -3.787 -4.222 1.00 98.69 201 GLN A N 1
ATOM 1530 C CA . GLN A 1 201 ? 13.043 -4.777 -4.333 1.00 98.69 201 GLN A CA 1
ATOM 1531 C C . GLN A 1 201 ? 12.584 -6.018 -5.111 1.00 98.69 201 GLN A C 1
ATOM 1533 O O . GLN A 1 201 ? 13.270 -6.453 -6.035 1.00 98.69 201 GLN A O 1
ATOM 1538 N N . ASN A 1 202 ? 11.416 -6.566 -4.784 1.00 98.19 202 ASN A N 1
ATOM 1539 C CA . ASN A 1 202 ? 10.878 -7.743 -5.463 1.00 98.19 202 ASN A CA 1
ATOM 1540 C C . ASN A 1 202 ? 10.657 -7.484 -6.961 1.00 98.19 202 ASN A C 1
ATOM 1542 O O . ASN A 1 202 ? 10.976 -8.343 -7.784 1.00 98.19 202 ASN A O 1
ATOM 1546 N N . SER A 1 203 ? 10.190 -6.288 -7.322 1.00 97.88 203 SER A N 1
ATOM 1547 C CA . SER A 1 203 ? 10.017 -5.875 -8.722 1.00 97.88 203 SER A CA 1
ATOM 1548 C C . SER A 1 203 ? 11.359 -5.767 -9.459 1.00 97.88 203 SER A C 1
ATOM 1550 O O . SER A 1 203 ? 11.511 -6.265 -10.574 1.00 97.88 203 SER A O 1
ATOM 1552 N N . LEU A 1 204 ? 12.370 -5.172 -8.819 1.00 98.44 204 LEU A N 1
ATOM 1553 C CA . LEU A 1 204 ? 13.693 -4.956 -9.410 1.00 98.44 204 LEU A CA 1
ATOM 1554 C C . LEU A 1 204 ? 14.496 -6.250 -9.597 1.00 98.44 204 LEU A C 1
ATOM 1556 O O . LEU A 1 204 ? 15.219 -6.379 -10.589 1.00 98.44 204 LEU A O 1
ATOM 1560 N N . TYR A 1 205 ? 14.359 -7.200 -8.670 1.00 98.25 205 TYR A N 1
ATOM 1561 C CA . TYR A 1 205 ? 15.149 -8.436 -8.621 1.00 98.25 205 TYR A CA 1
ATOM 1562 C C . TYR A 1 205 ? 14.425 -9.676 -9.167 1.00 98.25 205 TYR A C 1
ATOM 1564 O O . TYR A 1 205 ? 14.967 -10.778 -9.112 1.00 98.25 205 TYR A O 1
ATOM 1572 N N . GLY A 1 206 ? 13.247 -9.507 -9.775 1.00 96.38 206 GLY A N 1
ATOM 1573 C CA . GLY A 1 206 ? 12.569 -10.590 -10.492 1.00 96.38 206 GLY A CA 1
ATOM 1574 C C . GLY A 1 206 ? 11.884 -11.599 -9.570 1.00 96.38 206 GLY A C 1
ATOM 1575 O O . GLY A 1 206 ? 11.990 -12.805 -9.791 1.00 96.38 206 GLY A O 1
ATOM 1576 N N . GLY A 1 207 ? 11.202 -11.115 -8.530 1.00 95.69 207 GLY A N 1
ATOM 1577 C CA . GLY A 1 207 ? 10.325 -11.911 -7.672 1.00 95.69 207 GLY A CA 1
ATOM 1578 C C . GLY A 1 207 ? 10.621 -11.796 -6.176 1.00 95.69 207 GLY A C 1
ATOM 1579 O O . GLY A 1 207 ? 11.645 -11.255 -5.745 1.00 95.69 207 GLY A O 1
ATOM 1580 N N . ARG A 1 208 ? 9.698 -12.338 -5.372 1.00 94.69 208 ARG A N 1
ATOM 1581 C CA . ARG A 1 208 ? 9.862 -12.490 -3.919 1.00 94.69 208 ARG A CA 1
ATOM 1582 C C . ARG A 1 208 ? 10.966 -13.499 -3.626 1.00 94.69 208 ARG A C 1
ATOM 1584 O O . ARG A 1 208 ? 11.047 -14.527 -4.289 1.00 94.69 208 ARG A O 1
ATOM 1591 N N . ASP A 1 209 ? 11.763 -13.233 -2.597 1.00 88.62 209 ASP A N 1
ATOM 1592 C CA . ASP A 1 209 ? 12.819 -14.151 -2.130 1.00 88.62 209 ASP A CA 1
ATOM 1593 C C . ASP A 1 209 ? 12.262 -15.389 -1.391 1.00 88.62 209 ASP A C 1
ATOM 1595 O O . ASP A 1 209 ? 12.980 -16.265 -0.917 1.00 88.62 209 ASP A O 1
ATOM 1599 N N . GLU A 1 210 ? 10.938 -15.490 -1.295 1.00 86.44 210 GLU A N 1
ATOM 1600 C CA . GLU A 1 210 ? 10.255 -16.602 -0.655 1.00 86.44 210 GLU A CA 1
ATOM 1601 C C . GLU A 1 210 ? 10.244 -17.837 -1.555 1.00 86.44 210 GLU A C 1
ATOM 1603 O O . GLU A 1 210 ? 9.941 -17.768 -2.749 1.00 86.44 210 GLU A O 1
ATOM 1608 N N . ASN A 1 211 ? 10.551 -18.991 -0.959 1.00 81.69 211 ASN A N 1
ATOM 1609 C CA . ASN A 1 211 ? 10.490 -20.307 -1.603 1.00 81.69 211 ASN A CA 1
ATOM 1610 C C . ASN A 1 211 ? 11.312 -20.422 -2.904 1.00 81.69 211 ASN A C 1
ATOM 1612 O O . ASN A 1 211 ? 11.004 -21.253 -3.757 1.00 81.69 211 ASN A O 1
ATOM 1616 N N . GLY A 1 212 ? 12.354 -19.598 -3.068 1.00 82.00 212 GLY A N 1
ATOM 1617 C CA . GLY A 1 212 ? 13.198 -19.596 -4.266 1.00 82.00 212 GLY A CA 1
ATOM 1618 C C . GLY A 1 212 ? 12.497 -19.085 -5.530 1.00 82.00 212 GLY A C 1
ATOM 1619 O O . GLY A 1 212 ? 12.950 -19.387 -6.633 1.00 82.00 212 GLY A O 1
ATOM 1620 N N . ALA A 1 213 ? 11.396 -18.336 -5.394 1.00 89.25 213 ALA A N 1
ATOM 1621 C CA . ALA A 1 213 ? 10.658 -17.787 -6.532 1.00 89.25 213 ALA A CA 1
ATOM 1622 C C . ALA A 1 213 ? 11.417 -16.657 -7.254 1.00 89.25 213 ALA A C 1
ATOM 1624 O O . ALA A 1 213 ? 11.190 -16.425 -8.444 1.00 89.25 213 ALA A O 1
ATOM 1625 N N . ARG A 1 214 ? 12.330 -15.963 -6.560 1.00 96.00 214 ARG A N 1
ATOM 1626 C CA . ARG A 1 214 ? 13.164 -14.901 -7.133 1.00 96.00 214 ARG A CA 1
ATOM 1627 C C . ARG A 1 214 ? 14.112 -15.458 -8.191 1.00 96.00 214 ARG A C 1
ATOM 1629 O O . ARG A 1 214 ? 14.898 -16.367 -7.935 1.00 96.00 214 ARG A O 1
ATOM 1636 N N . ASN A 1 215 ? 14.098 -14.844 -9.372 1.00 96.25 215 ASN A N 1
ATOM 1637 C CA . ASN A 1 215 ? 15.031 -15.160 -10.445 1.00 96.25 215 ASN A CA 1
ATOM 1638 C C . ASN A 1 215 ? 15.791 -13.913 -10.898 1.00 96.25 215 ASN A C 1
ATOM 1640 O O . ASN A 1 215 ? 15.405 -13.234 -11.850 1.00 96.25 215 ASN A O 1
ATOM 1644 N N . GLU A 1 216 ? 16.936 -13.660 -10.267 1.00 96.25 216 GLU A N 1
ATOM 1645 C CA . GLU A 1 216 ? 17.754 -12.489 -10.585 1.00 96.25 216 GLU A CA 1
ATOM 1646 C C . GLU A 1 216 ? 18.303 -12.508 -12.018 1.00 96.25 216 GLU A C 1
ATOM 1648 O O . GLU A 1 216 ? 18.536 -11.448 -12.589 1.00 96.25 216 GLU A O 1
ATOM 1653 N N . ASN A 1 217 ? 18.437 -13.677 -12.657 1.00 96.69 217 ASN A N 1
ATOM 1654 C CA . ASN A 1 217 ? 18.841 -13.757 -14.067 1.00 96.69 217 ASN A CA 1
ATOM 1655 C C . ASN A 1 217 ? 17.750 -13.265 -15.033 1.00 96.69 217 ASN A C 1
ATOM 1657 O O . ASN A 1 217 ? 18.042 -13.014 -16.201 1.00 96.69 217 ASN A O 1
ATOM 1661 N N . LYS A 1 218 ? 16.506 -13.129 -14.559 1.00 96.00 218 LYS A N 1
ATOM 1662 C CA . LYS A 1 218 ? 15.352 -12.603 -15.298 1.00 96.00 218 LYS A CA 1
ATOM 1663 C C . LYS A 1 218 ? 14.789 -11.365 -14.593 1.00 96.00 218 LYS A C 1
ATOM 1665 O O . LYS A 1 218 ? 13.598 -11.292 -14.307 1.00 96.00 218 LYS A O 1
ATOM 1670 N N . SER A 1 219 ? 15.663 -10.411 -14.286 1.00 98.00 219 SER A N 1
ATOM 1671 C CA . SER A 1 219 ? 15.324 -9.224 -13.498 1.00 98.00 219 SER A CA 1
ATOM 1672 C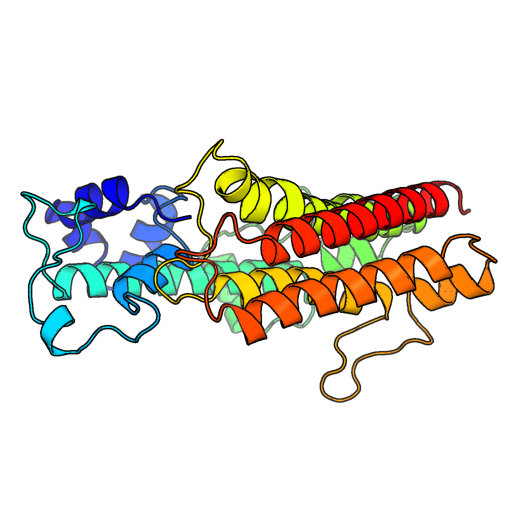 C . SER A 1 219 ? 15.643 -7.914 -14.219 1.00 98.00 219 SER A C 1
ATOM 1674 O O . SER A 1 219 ? 16.472 -7.869 -15.134 1.00 98.00 219 SER A O 1
ATOM 1676 N N . ILE A 1 220 ? 15.015 -6.829 -13.758 1.00 98.19 220 ILE A N 1
ATOM 1677 C CA . ILE A 1 220 ? 15.274 -5.466 -14.240 1.00 98.19 220 ILE A CA 1
ATOM 1678 C C . ILE A 1 220 ? 16.737 -5.091 -13.973 1.00 98.19 220 ILE A C 1
ATOM 1680 O O . ILE A 1 220 ? 17.417 -4.572 -14.859 1.00 98.19 220 ILE A O 1
ATOM 1684 N N . ILE A 1 221 ? 17.254 -5.415 -12.783 1.00 98.50 221 ILE A N 1
ATOM 1685 C CA . ILE A 1 221 ? 18.652 -5.151 -12.417 1.00 98.50 221 ILE A CA 1
ATOM 1686 C C . ILE A 1 221 ? 19.623 -5.901 -13.332 1.00 98.50 221 ILE A C 1
ATOM 1688 O O . ILE A 1 221 ? 20.629 -5.330 -13.759 1.00 98.50 221 ILE A O 1
ATOM 1692 N N . LYS A 1 222 ? 19.335 -7.161 -13.677 1.00 98.50 222 LYS A N 1
ATOM 1693 C CA . LYS A 1 222 ? 20.168 -7.915 -14.622 1.00 98.50 222 LYS A CA 1
ATOM 1694 C C . LYS A 1 222 ? 20.175 -7.269 -16.000 1.00 98.50 222 LYS A C 1
ATOM 1696 O O . LYS A 1 222 ? 21.252 -7.089 -16.562 1.00 98.50 222 LYS A O 1
ATOM 1701 N N . TYR A 1 223 ? 19.008 -6.862 -16.501 1.00 97.81 223 TYR A N 1
ATOM 1702 C CA . TYR A 1 223 ? 18.909 -6.156 -17.777 1.00 97.81 223 TYR A CA 1
ATOM 1703 C C . TYR A 1 223 ? 19.734 -4.860 -17.774 1.00 97.81 223 TYR A C 1
ATOM 1705 O O . TYR A 1 223 ? 20.515 -4.629 -18.696 1.00 97.81 223 TYR A O 1
ATOM 1713 N N . MET A 1 224 ? 19.612 -4.044 -16.722 1.00 98.19 224 MET A N 1
ATOM 1714 C CA . MET A 1 224 ? 20.389 -2.811 -16.549 1.00 98.19 224 MET A CA 1
ATOM 1715 C C . MET A 1 224 ? 21.902 -3.068 -16.570 1.00 98.19 224 MET A C 1
ATOM 1717 O O . MET A 1 224 ? 22.637 -2.333 -17.227 1.00 98.19 224 MET A O 1
ATOM 1721 N N . LYS A 1 225 ? 22.372 -4.118 -15.882 1.00 98.38 225 LYS A N 1
ATOM 1722 C CA . LYS A 1 225 ? 23.796 -4.498 -15.848 1.00 98.38 225 LYS A CA 1
ATOM 1723 C C . LYS A 1 225 ? 24.298 -4.929 -17.225 1.00 98.38 225 LYS A C 1
ATOM 1725 O O . LYS A 1 225 ? 25.346 -4.460 -17.657 1.00 98.38 225 LYS A O 1
ATOM 1730 N N . ASP A 1 226 ? 23.533 -5.755 -17.934 1.00 98.00 226 ASP A N 1
ATOM 1731 C CA . ASP A 1 226 ? 23.901 -6.239 -19.273 1.00 98.00 226 ASP A CA 1
ATOM 1732 C C . ASP A 1 226 ? 23.978 -5.114 -20.315 1.00 98.00 226 ASP A C 1
ATOM 1734 O O . ASP A 1 226 ? 24.746 -5.202 -21.272 1.00 98.00 226 ASP A O 1
ATOM 1738 N N . HIS A 1 227 ? 23.209 -4.043 -20.108 1.00 97.44 227 HIS A N 1
ATOM 1739 C CA . HIS A 1 227 ? 23.144 -2.888 -21.004 1.00 97.44 227 HIS A CA 1
ATOM 1740 C C . HIS A 1 227 ? 23.902 -1.665 -20.469 1.00 97.44 227 HIS A C 1
ATOM 1742 O O . HIS A 1 227 ? 23.725 -0.562 -20.981 1.00 97.44 227 HIS A O 1
ATOM 1748 N N . ASN A 1 228 ? 24.785 -1.859 -19.483 1.00 96.88 228 ASN A N 1
ATOM 1749 C CA . ASN A 1 228 ? 25.675 -0.830 -18.941 1.00 96.88 228 ASN A CA 1
ATOM 1750 C C . ASN A 1 228 ? 24.946 0.436 -18.450 1.00 96.88 228 ASN A C 1
ATOM 1752 O O . ASN A 1 228 ? 25.408 1.553 -18.686 1.00 96.88 228 ASN A O 1
ATOM 1756 N N . TYR A 1 229 ? 23.810 0.282 -17.763 1.00 98.25 229 TYR A N 1
ATOM 1757 C CA . TYR A 1 229 ? 23.159 1.409 -17.099 1.00 98.25 229 TYR A CA 1
ATOM 1758 C C . TYR A 1 229 ? 24.062 1.975 -15.993 1.00 98.25 229 TYR A C 1
ATOM 1760 O O . TYR A 1 229 ? 24.325 1.315 -14.986 1.00 98.25 229 TYR A O 1
ATOM 1768 N N . GLU A 1 230 ? 24.523 3.213 -16.170 1.00 97.69 230 GLU A N 1
ATOM 1769 C CA . GLU A 1 230 ? 25.549 3.839 -15.323 1.00 97.69 230 GLU A CA 1
ATOM 1770 C C . GLU A 1 230 ? 25.145 3.989 -13.847 1.00 97.69 230 GLU A C 1
ATOM 1772 O O . GLU A 1 230 ? 25.995 3.884 -12.963 1.00 97.69 230 GLU A O 1
ATOM 1777 N N . ASN A 1 231 ? 23.848 4.152 -13.560 1.00 98.38 231 ASN A N 1
ATOM 1778 C CA . ASN A 1 231 ? 23.355 4.387 -12.200 1.00 98.38 231 ASN A CA 1
ATOM 1779 C C . ASN A 1 231 ? 22.865 3.114 -11.494 1.00 98.38 231 ASN A C 1
ATOM 1781 O O . ASN A 1 231 ? 22.300 3.211 -10.405 1.00 98.38 231 ASN A O 1
ATOM 1785 N N . VAL A 1 232 ? 23.087 1.914 -12.050 1.00 98.56 232 VAL A N 1
ATOM 1786 C CA . VAL A 1 232 ? 22.597 0.669 -11.426 1.00 98.56 232 VAL A CA 1
ATOM 1787 C C . VAL A 1 232 ? 23.109 0.504 -9.990 1.00 98.56 232 VAL A C 1
ATOM 1789 O O . VAL A 1 232 ? 22.328 0.212 -9.090 1.00 98.56 232 VAL A O 1
ATOM 1792 N N . THR A 1 233 ? 24.383 0.811 -9.732 1.00 98.69 233 THR A N 1
ATOM 1793 C CA . THR A 1 233 ? 24.965 0.749 -8.381 1.00 98.69 233 THR A CA 1
ATOM 1794 C C . THR A 1 233 ? 24.320 1.760 -7.429 1.00 98.69 233 THR A C 1
ATOM 1796 O O . THR A 1 233 ? 24.113 1.452 -6.254 1.00 98.69 233 THR A O 1
ATOM 1799 N N . ALA A 1 234 ? 23.983 2.959 -7.914 1.00 98.88 234 ALA A N 1
ATOM 1800 C CA . ALA A 1 234 ? 23.321 3.989 -7.114 1.00 98.88 234 ALA A CA 1
ATOM 1801 C C . ALA A 1 234 ? 21.878 3.588 -6.767 1.00 98.88 234 ALA A C 1
ATOM 1803 O O . ALA A 1 234 ? 21.457 3.743 -5.619 1.00 98.88 234 ALA A O 1
ATOM 1804 N N . LEU A 1 235 ? 21.150 2.989 -7.715 1.00 98.88 235 LEU A N 1
ATOM 1805 C CA . LEU A 1 235 ? 19.831 2.405 -7.470 1.00 98.88 235 LEU A CA 1
ATOM 1806 C C . LEU A 1 235 ? 19.900 1.279 -6.427 1.00 98.88 235 LEU A C 1
ATOM 1808 O O . LEU A 1 235 ? 19.193 1.338 -5.424 1.00 98.88 235 LEU A O 1
ATOM 1812 N N . GLU A 1 236 ? 20.792 0.299 -6.601 1.00 98.81 236 GLU A N 1
ATOM 1813 C CA . GLU A 1 236 ? 20.952 -0.808 -5.644 1.00 98.81 236 GLU A CA 1
ATOM 1814 C C . GLU A 1 236 ? 21.346 -0.309 -4.242 1.00 98.81 236 GLU A C 1
ATOM 1816 O O . GLU A 1 236 ? 20.883 -0.845 -3.234 1.00 98.81 236 GLU A O 1
ATOM 1821 N N . THR A 1 237 ? 22.183 0.731 -4.167 1.00 98.88 237 THR A N 1
ATOM 1822 C CA . THR A 1 237 ? 22.604 1.340 -2.896 1.00 98.88 237 THR A CA 1
ATOM 1823 C C . THR A 1 237 ? 21.447 2.068 -2.223 1.00 98.88 237 THR A C 1
ATOM 1825 O O . THR A 1 237 ? 21.154 1.790 -1.064 1.00 98.88 237 THR A O 1
ATOM 1828 N N . SER A 1 238 ? 20.750 2.950 -2.943 1.00 98.94 238 SER A N 1
ATOM 1829 C CA . SER A 1 238 ? 19.622 3.714 -2.391 1.00 98.94 238 SER A CA 1
ATOM 1830 C C . SER A 1 238 ? 18.486 2.811 -1.905 1.00 98.94 238 SER A C 1
ATOM 1832 O O . SER A 1 238 ? 17.921 3.068 -0.845 1.00 98.94 238 SER A O 1
ATOM 1834 N N . LEU A 1 239 ? 18.216 1.704 -2.605 1.00 98.94 239 LEU A N 1
ATOM 1835 C CA . LEU A 1 239 ? 17.253 0.695 -2.169 1.00 98.94 239 LEU A CA 1
ATOM 1836 C C . LEU A 1 239 ? 17.654 0.065 -0.829 1.00 98.94 239 LEU A C 1
ATOM 1838 O O . LEU A 1 239 ? 16.846 0.012 0.097 1.00 98.94 239 LEU A O 1
ATOM 1842 N N . LYS A 1 240 ? 18.906 -0.395 -0.713 1.00 98.88 240 LYS A N 1
ATOM 1843 C CA . LYS A 1 240 ? 19.426 -0.997 0.525 1.00 98.88 240 LYS A CA 1
ATOM 1844 C C . LYS A 1 240 ? 19.409 -0.004 1.683 1.00 98.88 240 LYS A C 1
ATOM 1846 O O . LYS A 1 240 ? 19.019 -0.365 2.787 1.00 98.88 240 LYS A O 1
ATOM 1851 N N . GLU A 1 241 ? 19.809 1.240 1.434 1.00 98.94 241 GLU A N 1
ATOM 1852 C CA . GLU A 1 241 ? 19.816 2.289 2.454 1.00 98.94 241 GLU A CA 1
ATOM 1853 C C . GLU A 1 241 ? 18.405 2.686 2.904 1.00 98.94 241 GLU A C 1
ATOM 1855 O O . GLU A 1 241 ? 18.208 2.935 4.092 1.00 98.94 241 GLU A O 1
ATOM 1860 N N . ALA A 1 242 ? 17.426 2.730 1.995 1.00 98.94 242 ALA A N 1
ATOM 1861 C CA . ALA A 1 242 ? 16.031 3.011 2.334 1.00 98.94 242 ALA A CA 1
ATOM 1862 C C . ALA A 1 242 ? 15.442 1.922 3.242 1.00 98.94 242 ALA A C 1
ATOM 1864 O O . ALA A 1 242 ? 14.882 2.242 4.291 1.00 98.94 242 ALA A O 1
ATOM 1865 N N . ILE A 1 243 ? 15.637 0.644 2.889 1.00 98.88 243 ILE A N 1
ATOM 1866 C CA . ILE A 1 243 ? 15.205 -0.494 3.717 1.00 98.88 243 ILE A CA 1
ATOM 1867 C C . ILE A 1 243 ? 15.881 -0.435 5.091 1.00 98.88 243 ILE A C 1
ATOM 1869 O O . ILE A 1 243 ? 15.192 -0.440 6.108 1.00 98.88 243 ILE A O 1
ATOM 1873 N N . ALA A 1 244 ? 17.209 -0.290 5.130 1.00 98.88 244 ALA A N 1
ATOM 1874 C CA . ALA A 1 244 ? 17.961 -0.260 6.383 1.00 98.88 244 ALA A CA 1
ATOM 1875 C C . ALA A 1 244 ? 17.556 0.914 7.292 1.00 98.88 244 ALA A C 1
ATOM 1877 O O . ALA A 1 244 ? 17.520 0.771 8.513 1.00 98.88 244 ALA A O 1
ATOM 1878 N N . ALA A 1 245 ? 17.235 2.082 6.727 1.00 98.88 245 ALA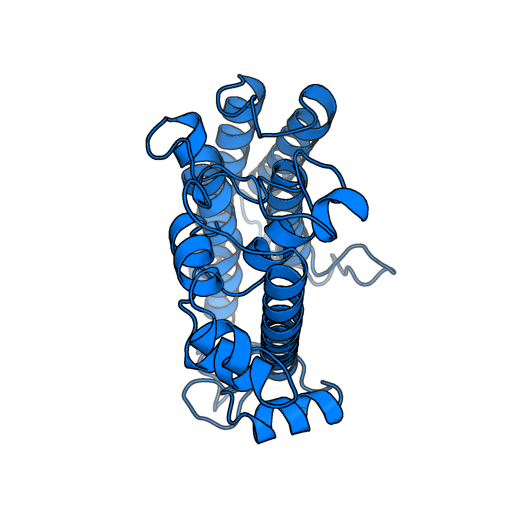 A N 1
ATOM 1879 C CA . ALA A 1 245 ? 16.788 3.228 7.514 1.00 98.88 245 ALA A CA 1
ATOM 1880 C C . ALA A 1 245 ? 15.398 3.004 8.137 1.00 98.88 245 ALA A C 1
ATOM 1882 O O . ALA A 1 245 ? 15.185 3.375 9.293 1.00 98.88 245 ALA A O 1
ATOM 1883 N N . LEU A 1 246 ? 14.474 2.367 7.408 1.00 98.81 246 LEU A N 1
ATOM 1884 C CA . LEU A 1 246 ? 13.149 2.000 7.924 1.00 98.81 246 LEU A CA 1
ATOM 1885 C C . LEU A 1 246 ? 13.239 0.893 8.983 1.00 98.81 246 LEU A C 1
ATOM 1887 O O . LEU A 1 246 ? 12.604 0.993 10.031 1.00 98.81 246 LEU A O 1
ATOM 1891 N N . GLU A 1 247 ? 14.094 -0.110 8.772 1.00 98.69 247 GLU A N 1
ATOM 1892 C CA . GLU A 1 247 ? 14.411 -1.128 9.784 1.00 98.69 247 GLU A CA 1
ATOM 1893 C C . GLU A 1 247 ? 15.017 -0.510 11.048 1.00 98.69 247 GLU A C 1
ATOM 1895 O O . GLU A 1 247 ? 14.665 -0.896 12.164 1.00 98.69 247 GLU A O 1
ATOM 1900 N N . ASN A 1 248 ? 15.892 0.488 10.895 1.00 98.69 248 ASN A N 1
ATOM 1901 C CA . ASN A 1 248 ? 16.464 1.197 12.030 1.00 98.69 248 ASN A CA 1
ATOM 1902 C C . ASN A 1 248 ? 15.381 1.941 12.826 1.00 98.69 248 ASN A C 1
ATOM 1904 O O . ASN A 1 248 ? 15.345 1.809 14.047 1.00 98.69 248 ASN A O 1
ATOM 1908 N N . CYS A 1 249 ? 14.454 2.636 12.155 1.00 98.62 249 CYS A N 1
ATOM 1909 C CA . CYS A 1 249 ? 13.304 3.263 12.817 1.00 98.62 249 CYS A CA 1
ATOM 1910 C C . CYS A 1 249 ? 12.468 2.233 13.584 1.00 98.62 249 CYS A C 1
ATOM 1912 O O . CYS A 1 249 ? 12.211 2.416 14.772 1.00 98.62 249 CYS A O 1
ATOM 1914 N N . GLN A 1 250 ? 12.124 1.112 12.942 1.00 97.88 250 GLN A N 1
ATOM 1915 C CA . GLN A 1 250 ? 11.374 0.029 13.576 1.00 97.88 250 GLN A CA 1
ATOM 1916 C C . GLN A 1 250 ? 12.089 -0.500 14.832 1.00 97.88 250 GLN A C 1
ATOM 1918 O O . GLN A 1 250 ? 11.462 -0.671 15.872 1.00 97.88 250 GLN A O 1
ATOM 1923 N N . SER A 1 251 ? 13.403 -0.738 14.760 1.00 98.12 251 SER A N 1
ATOM 1924 C CA . SER A 1 251 ? 14.164 -1.316 15.877 1.00 98.12 251 SER A CA 1
ATOM 1925 C C . SER A 1 251 ? 14.397 -0.354 17.046 1.00 98.12 251 SER A C 1
ATOM 1927 O O . SER A 1 251 ? 14.432 -0.799 18.191 1.00 98.12 251 SER A O 1
ATOM 1929 N N . GLN A 1 252 ? 14.588 0.940 16.768 1.00 98.31 252 GLN A N 1
ATOM 1930 C CA . GLN A 1 252 ? 14.958 1.933 17.782 1.00 98.31 252 GLN A CA 1
ATOM 1931 C C . GLN A 1 252 ? 13.745 2.641 18.386 1.00 98.31 252 GLN A C 1
ATOM 1933 O O . GLN A 1 252 ? 13.778 2.999 19.560 1.00 98.31 252 GLN A O 1
ATOM 1938 N N . LEU A 1 253 ? 12.692 2.853 17.594 1.00 98.00 253 LEU A N 1
ATOM 1939 C CA . LEU A 1 253 ? 11.509 3.615 18.002 1.00 98.00 253 LEU A CA 1
ATOM 1940 C C . LEU A 1 253 ? 10.314 2.704 18.302 1.00 98.00 253 LEU A C 1
ATOM 1942 O O . LEU A 1 253 ? 9.433 3.071 19.073 1.00 98.00 253 LEU A O 1
ATOM 1946 N N . GLY A 1 254 ? 10.268 1.506 17.711 1.00 95.81 254 GLY A N 1
ATOM 1947 C CA . GLY A 1 254 ? 9.155 0.565 17.848 1.00 95.81 254 GLY A CA 1
ATOM 1948 C C . GLY A 1 254 ? 7.924 0.973 17.036 1.00 95.81 254 GLY A C 1
ATOM 1949 O O . GLY A 1 254 ? 7.475 0.196 16.199 1.00 95.81 254 GLY A O 1
ATOM 1950 N N . SER A 1 255 ? 7.415 2.190 17.240 1.00 95.69 255 SER A N 1
ATOM 1951 C CA . SER A 1 255 ? 6.245 2.739 16.547 1.00 95.69 255 SER A CA 1
ATOM 1952 C C . SER A 1 255 ? 6.535 4.109 15.945 1.00 95.69 255 SER A C 1
ATOM 1954 O O . SER A 1 255 ? 7.330 4.886 16.474 1.00 95.69 255 SER A O 1
ATOM 1956 N N . PHE A 1 256 ? 5.868 4.408 14.833 1.00 97.56 256 PHE A N 1
ATOM 1957 C CA . PHE A 1 256 ? 5.851 5.749 14.257 1.00 97.56 256 PHE A CA 1
ATOM 1958 C C . PHE A 1 256 ? 4.930 6.690 15.049 1.00 97.56 256 PHE A C 1
ATOM 1960 O O . PHE A 1 256 ? 5.218 7.882 15.176 1.00 97.56 256 PHE A O 1
ATOM 1967 N N . VAL A 1 257 ? 3.863 6.144 15.648 1.00 95.94 257 VAL A N 1
ATOM 1968 C CA . VAL A 1 257 ? 2.980 6.869 16.570 1.00 95.94 257 VAL A CA 1
ATOM 1969 C C . VAL A 1 257 ? 3.808 7.388 17.745 1.00 95.94 257 VAL A C 1
ATOM 1971 O O . VAL A 1 257 ? 4.522 6.631 18.398 1.00 95.94 257 VAL A O 1
ATOM 1974 N N . GLY A 1 258 ? 3.733 8.695 18.001 1.00 94.81 258 GLY A N 1
ATOM 1975 C CA . GLY A 1 258 ? 4.511 9.362 19.051 1.00 94.81 258 GLY A CA 1
ATOM 1976 C C . GLY A 1 258 ? 5.964 9.693 18.681 1.00 94.81 258 GLY A C 1
ATOM 1977 O O . GLY A 1 258 ? 6.634 10.374 19.453 1.00 94.81 258 GLY A O 1
ATOM 1978 N N . HIS A 1 259 ? 6.439 9.281 17.501 1.00 97.19 259 HIS A N 1
ATOM 1979 C CA . HIS A 1 259 ? 7.812 9.505 17.030 1.00 97.19 259 HIS A CA 1
ATOM 1980 C C . HIS A 1 259 ? 7.871 10.155 15.639 1.00 97.19 259 HIS A C 1
ATOM 1982 O O . HIS A 1 259 ? 8.892 10.080 14.955 1.00 97.19 259 HIS A O 1
ATOM 1988 N N . THR A 1 260 ? 6.792 10.812 15.209 1.00 96.50 260 THR A N 1
ATOM 1989 C CA . THR A 1 260 ? 6.638 11.305 13.832 1.00 96.50 260 THR A CA 1
ATOM 1990 C C . THR A 1 260 ? 7.706 12.304 13.402 1.00 96.50 260 THR A C 1
ATOM 1992 O O . THR A 1 260 ? 8.001 12.373 12.217 1.00 96.50 260 THR A O 1
ATOM 1995 N N . THR A 1 261 ? 8.328 13.028 14.336 1.00 96.56 261 THR A N 1
ATOM 1996 C CA . THR A 1 261 ? 9.384 14.022 14.072 1.00 96.56 261 THR A CA 1
ATOM 1997 C C . THR A 1 261 ? 10.775 13.580 14.545 1.00 96.56 261 THR A C 1
ATOM 1999 O O . THR A 1 261 ? 11.668 14.415 14.699 1.00 96.56 261 THR A O 1
ATOM 2002 N N . ASP A 1 262 ? 10.976 12.292 14.843 1.00 98.12 262 ASP A N 1
ATOM 2003 C CA . ASP A 1 262 ? 12.279 11.781 15.281 1.00 98.12 262 ASP A CA 1
ATOM 2004 C C . ASP A 1 262 ? 13.342 11.927 14.171 1.00 98.12 262 ASP A C 1
ATOM 2006 O O . ASP A 1 262 ? 13.062 11.788 12.977 1.00 98.12 262 ASP A O 1
ATOM 2010 N N . ALA A 1 263 ? 14.598 12.185 14.542 1.00 98.31 263 ALA A N 1
ATOM 2011 C CA . ALA A 1 263 ? 15.688 12.352 13.579 1.00 98.31 263 ALA A CA 1
ATOM 2012 C C . ALA A 1 263 ? 15.921 11.100 12.706 1.00 98.31 263 ALA A C 1
ATOM 2014 O O . ALA A 1 263 ? 16.329 11.216 11.542 1.00 98.31 263 ALA A O 1
ATOM 2015 N N . LEU A 1 264 ? 15.647 9.903 13.236 1.00 98.56 264 LEU A N 1
ATOM 2016 C CA . LEU A 1 264 ? 15.700 8.660 12.468 1.00 98.56 264 LEU A CA 1
ATOM 2017 C C . LEU A 1 264 ? 14.622 8.626 11.382 1.00 98.56 264 LEU A C 1
ATOM 2019 O O . LEU A 1 264 ? 14.921 8.221 10.258 1.00 98.56 264 LEU A O 1
ATOM 2023 N N . VAL A 1 265 ? 13.420 9.136 11.666 1.00 98.50 265 VAL A N 1
ATOM 2024 C CA . VAL A 1 265 ? 12.344 9.262 10.671 1.00 98.50 265 VAL A CA 1
ATOM 2025 C C . VAL A 1 265 ? 12.764 10.207 9.548 1.00 98.50 265 VAL A C 1
ATOM 2027 O O . VAL A 1 265 ? 12.645 9.851 8.375 1.00 98.50 265 VAL A O 1
ATOM 2030 N N . GLY A 1 266 ? 13.332 11.372 9.874 1.00 98.44 266 GLY A N 1
ATOM 2031 C CA . GLY A 1 266 ? 13.840 12.310 8.862 1.00 98.44 266 GLY A CA 1
ATOM 2032 C C . GLY A 1 266 ? 14.958 11.705 8.000 1.00 98.44 266 GLY A C 1
ATOM 2033 O O . GLY A 1 266 ? 15.037 11.933 6.786 1.00 98.44 266 GLY A O 1
ATOM 2034 N N . THR A 1 267 ? 15.796 10.861 8.608 1.00 98.75 267 THR A N 1
ATOM 2035 C CA . THR A 1 267 ? 16.820 10.088 7.894 1.00 98.75 267 THR A CA 1
ATOM 2036 C C . THR A 1 267 ? 16.184 9.074 6.942 1.00 98.75 267 THR A C 1
ATOM 2038 O O . THR A 1 267 ? 16.555 9.037 5.767 1.00 98.75 267 THR A O 1
ATOM 2041 N N . ALA A 1 268 ? 15.203 8.292 7.402 1.00 98.81 268 ALA A N 1
ATOM 2042 C CA . ALA A 1 268 ? 14.481 7.334 6.567 1.00 98.81 268 ALA A CA 1
ATOM 2043 C C . ALA A 1 268 ? 13.771 8.023 5.397 1.00 98.81 268 ALA A C 1
ATOM 2045 O O . ALA A 1 268 ? 13.946 7.606 4.252 1.00 98.81 268 ALA A O 1
ATOM 2046 N N . GLN A 1 269 ? 13.086 9.142 5.649 1.00 98.75 269 GLN A N 1
ATOM 2047 C CA . GLN A 1 269 ? 12.459 9.956 4.609 1.00 98.75 269 GLN A CA 1
ATOM 2048 C C . GLN A 1 269 ? 13.465 10.347 3.517 1.00 98.75 269 GLN A C 1
ATOM 2050 O O . GLN A 1 269 ? 13.203 10.187 2.326 1.00 98.75 269 GLN A O 1
ATOM 2055 N N . THR A 1 270 ? 14.644 10.827 3.918 1.00 98.75 270 THR A N 1
ATOM 2056 C CA . THR A 1 270 ? 15.707 11.238 2.991 1.00 98.75 270 THR A CA 1
ATOM 2057 C C . THR A 1 270 ? 16.218 10.064 2.154 1.00 9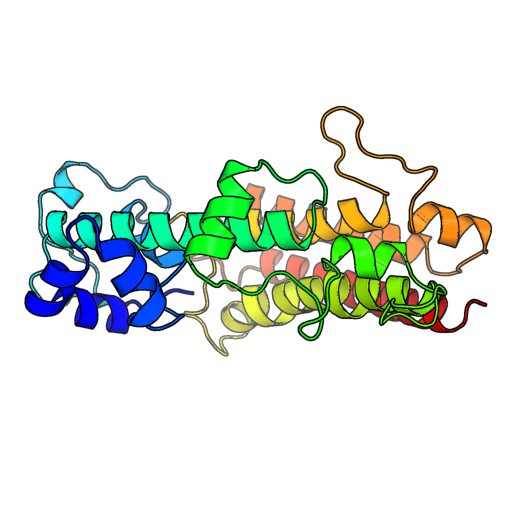8.75 270 THR A C 1
ATOM 2059 O O . THR A 1 270 ? 16.438 10.214 0.951 1.00 98.75 270 THR A O 1
ATOM 2062 N N . LYS A 1 271 ? 16.384 8.879 2.754 1.00 98.88 271 LYS A N 1
ATOM 2063 C CA . LYS A 1 271 ? 16.825 7.677 2.031 1.00 98.88 271 LYS A CA 1
ATOM 2064 C C . LYS A 1 271 ? 15.775 7.169 1.044 1.00 98.88 271 LYS A C 1
ATOM 2066 O O . LYS A 1 271 ? 16.129 6.831 -0.083 1.00 98.88 271 LYS A O 1
ATOM 2071 N N . VAL A 1 272 ? 14.493 7.207 1.406 1.00 98.88 272 VAL A N 1
ATOM 2072 C CA . VAL A 1 272 ? 13.400 6.861 0.484 1.00 98.88 272 VAL A CA 1
ATOM 2073 C C . VAL A 1 272 ? 13.304 7.873 -0.674 1.00 98.88 272 VAL A C 1
ATOM 2075 O O . VAL A 1 272 ? 13.135 7.469 -1.821 1.00 98.88 272 VAL A O 1
ATOM 2078 N N . LYS A 1 273 ? 13.523 9.177 -0.435 1.00 98.75 273 LYS A N 1
ATOM 2079 C CA . LYS A 1 273 ? 13.620 10.196 -1.509 1.00 98.75 273 LYS A CA 1
ATOM 2080 C C . LYS A 1 273 ? 14.793 9.951 -2.465 1.00 98.75 273 LYS A C 1
ATOM 2082 O O . LYS A 1 273 ? 14.694 10.204 -3.667 1.00 98.75 273 LYS A O 1
ATOM 2087 N N . ALA A 1 274 ? 15.918 9.460 -1.947 1.00 98.88 274 ALA A N 1
ATOM 2088 C CA . ALA A 1 274 ? 17.054 9.098 -2.787 1.00 98.88 274 ALA A CA 1
ATOM 2089 C C . ALA A 1 274 ? 16.713 7.913 -3.707 1.00 98.88 274 ALA A C 1
ATOM 2091 O O . ALA A 1 274 ? 17.051 7.952 -4.891 1.00 98.88 274 ALA A O 1
ATOM 2092 N N . LEU A 1 275 ? 16.000 6.903 -3.193 1.00 98.88 275 LEU A N 1
ATOM 2093 C CA . LEU A 1 275 ? 15.495 5.784 -3.993 1.00 98.88 275 LEU A CA 1
ATOM 2094 C C . LEU A 1 275 ? 14.511 6.254 -5.077 1.00 98.88 275 LEU A C 1
ATOM 2096 O O . LEU A 1 275 ? 14.680 5.897 -6.241 1.00 98.88 275 LEU A O 1
ATOM 2100 N N . ASP A 1 276 ? 13.550 7.108 -4.723 1.00 98.69 276 ASP A N 1
ATOM 2101 C CA . ASP A 1 276 ? 12.592 7.734 -5.651 1.00 98.69 276 ASP A CA 1
ATOM 2102 C C . ASP A 1 276 ? 13.292 8.405 -6.850 1.00 98.69 276 ASP A C 1
ATOM 2104 O O . ASP A 1 276 ? 12.952 8.179 -8.018 1.00 98.69 276 ASP A O 1
ATOM 2108 N N . THR A 1 277 ? 14.365 9.153 -6.570 1.00 98.75 277 THR A N 1
ATOM 2109 C CA . THR A 1 277 ? 15.197 9.786 -7.603 1.00 98.75 277 THR A CA 1
ATOM 2110 C C . THR A 1 277 ? 15.845 8.746 -8.524 1.00 98.75 277 THR A C 1
ATOM 2112 O O . THR A 1 277 ? 15.823 8.901 -9.746 1.00 98.75 277 THR A O 1
ATOM 2115 N N . GLN A 1 278 ? 16.409 7.668 -7.970 1.00 98.88 278 GLN A N 1
ATOM 2116 C CA . GLN A 1 278 ? 17.052 6.622 -8.774 1.00 98.88 278 GLN A CA 1
ATOM 2117 C C . GLN A 1 278 ? 16.047 5.823 -9.614 1.00 98.88 278 GLN A C 1
ATOM 2119 O O . GLN A 1 278 ? 16.345 5.491 -10.761 1.00 98.88 278 GLN A O 1
ATOM 2124 N N . LEU A 1 279 ? 14.842 5.568 -9.099 1.00 98.81 279 LEU A N 1
ATOM 2125 C CA . LEU A 1 279 ? 13.760 4.923 -9.853 1.00 98.81 279 LEU A CA 1
ATOM 2126 C C . LEU A 1 279 ? 13.304 5.785 -11.034 1.00 98.81 279 LEU A C 1
ATOM 2128 O O . LEU A 1 279 ? 13.109 5.268 -12.135 1.00 98.81 279 LEU A O 1
ATOM 2132 N N . THR A 1 280 ? 13.227 7.104 -10.838 1.00 98.56 280 THR A N 1
ATOM 2133 C CA . THR A 1 280 ? 12.929 8.061 -11.913 1.00 98.56 280 THR A CA 1
ATOM 2134 C C . THR A 1 280 ? 13.984 8.003 -13.021 1.00 98.56 280 THR A C 1
ATOM 2136 O O . THR A 1 280 ? 13.655 7.884 -14.203 1.00 98.56 280 THR A O 1
ATOM 2139 N N . LEU A 1 281 ? 15.269 8.040 -12.652 1.00 98.56 281 LEU A N 1
ATOM 2140 C CA . LEU A 1 281 ? 16.373 7.945 -13.614 1.00 98.56 281 LEU A CA 1
ATOM 2141 C C . LEU A 1 281 ? 16.360 6.606 -14.361 1.00 98.56 281 LEU A C 1
ATOM 2143 O O . LEU A 1 281 ? 16.618 6.571 -15.565 1.00 98.56 281 LEU A O 1
ATOM 2147 N N . ALA A 1 282 ? 16.050 5.513 -13.666 1.00 98.50 282 ALA A N 1
ATOM 2148 C CA . ALA A 1 282 ? 15.948 4.182 -14.245 1.00 98.50 282 ALA A CA 1
ATOM 2149 C C . ALA A 1 282 ? 14.803 4.073 -15.259 1.00 98.50 282 ALA A C 1
ATOM 2151 O O . ALA A 1 282 ? 15.014 3.603 -16.378 1.00 98.50 282 ALA A O 1
ATOM 2152 N N . GLY A 1 283 ? 13.599 4.526 -14.900 1.00 97.81 283 GLY A N 1
ATOM 2153 C CA . GLY A 1 283 ? 12.441 4.475 -15.794 1.00 97.81 283 GLY A CA 1
ATOM 2154 C C . GLY A 1 283 ? 12.616 5.350 -17.038 1.00 97.81 283 GLY A C 1
ATOM 2155 O O . GLY A 1 283 ? 12.272 4.918 -18.140 1.00 97.81 283 GLY A O 1
ATOM 2156 N N . ASN A 1 284 ? 13.240 6.524 -16.890 1.00 97.38 284 ASN A N 1
ATOM 2157 C CA . ASN A 1 284 ? 13.612 7.381 -18.019 1.00 97.38 284 ASN A CA 1
ATOM 2158 C C . ASN A 1 284 ? 14.655 6.720 -18.928 1.00 97.38 284 ASN A C 1
ATOM 2160 O O . ASN A 1 284 ? 14.561 6.827 -20.147 1.00 97.38 284 ASN A O 1
ATOM 2164 N N . TRP A 1 285 ? 15.630 6.005 -18.360 1.00 97.88 285 TRP A N 1
ATOM 2165 C CA . TRP A 1 285 ? 16.599 5.250 -19.153 1.00 97.88 285 TRP A CA 1
ATOM 2166 C C . TRP A 1 285 ? 15.922 4.126 -19.949 1.00 97.88 285 TRP A C 1
ATOM 2168 O O . TRP A 1 285 ? 16.180 3.998 -21.149 1.00 97.88 285 TRP A O 1
ATOM 2178 N N . PHE A 1 286 ? 15.001 3.370 -19.337 1.00 96.88 286 PHE A N 1
ATOM 2179 C CA . PHE A 1 286 ? 14.228 2.333 -20.033 1.00 96.88 286 PHE A CA 1
ATOM 2180 C C . PHE A 1 286 ? 13.415 2.881 -21.210 1.00 96.88 286 PHE A C 1
ATOM 2182 O O . PHE A 1 286 ? 13.392 2.257 -22.267 1.00 96.88 286 PHE A O 1
ATOM 2189 N N . ALA A 1 287 ? 12.840 4.079 -21.076 1.00 94.31 287 ALA A N 1
ATOM 2190 C CA . ALA A 1 287 ? 12.091 4.734 -22.151 1.00 94.31 287 ALA A CA 1
ATOM 2191 C C . ALA A 1 287 ? 12.942 5.057 -23.399 1.00 94.31 287 ALA A C 1
ATOM 2193 O O . ALA A 1 287 ? 12.397 5.324 -24.468 1.00 94.31 287 ALA A O 1
ATOM 2194 N N . THR A 1 288 ? 14.276 5.038 -23.284 1.00 93.81 288 THR A N 1
ATOM 2195 C CA . THR A 1 288 ? 15.199 5.245 -24.417 1.00 93.81 288 THR A CA 1
ATOM 2196 C C . THR A 1 288 ? 15.666 3.945 -25.078 1.00 93.81 288 THR A C 1
ATOM 2198 O O . THR A 1 288 ? 16.332 3.995 -26.116 1.00 93.81 288 THR A O 1
ATOM 2201 N N . GLN A 1 289 ? 15.329 2.789 -24.499 1.00 90.75 289 GLN A N 1
ATOM 2202 C CA . GLN A 1 289 ? 15.701 1.483 -25.039 1.00 90.75 289 GLN A CA 1
ATOM 2203 C C . GLN A 1 289 ? 14.793 1.115 -26.221 1.00 90.75 289 GLN A C 1
ATOM 2205 O O . GLN A 1 289 ? 13.637 1.532 -26.284 1.00 90.75 289 GLN A O 1
ATOM 2210 N N . LYS A 1 290 ? 15.336 0.358 -27.178 1.00 74.69 290 LYS A N 1
ATOM 2211 C CA . LYS A 1 290 ? 14.631 -0.096 -28.385 1.00 74.69 290 LYS A CA 1
ATOM 2212 C C . LYS A 1 290 ? 14.433 -1.602 -28.336 1.00 74.69 290 LYS A C 1
ATOM 2214 O O . LYS A 1 290 ? 15.431 -2.289 -28.036 1.00 74.69 290 LYS A O 1
#